Protein AF-A0A7H8JRA4-F1 (afdb_monomer)

Sequence (312 aa):
MRLVQREAWGAPAGSPAAHQSSTRGVKIHYLGMAYESRVHSLCDDQVRRIRAEHLANEAEGYVDIAYNALVCEHGYVYEGRGLHKRTGANGDQNLNRKDYAVCALLGSSGLTKPSDAMLHGLRDAIEWLRKYGDAGDWVGGHRDGHPTECPGARLYAWVQRGALRPGGGQDGGDGNYTVRPGDTLLAIARRLDVDWRELAKVNGLRPPYSVYVGQELHVPNKAVGQEVPPYPGREAFRLGKRHPAVTWLDKQLVRLGFDRHHDGDGYTPGSLFTEYTRRNVADLQRSRPELSGDPDGYPGPVTWELAHTLPG

Nearest PDB structures (foldseek):
  7nsx-assembly1_AAA  TM=8.296E-01  e=3.811E-11  Drosophila melanogaster
  1yck-assembly1_A  TM=8.714E-01  e=4.301E-10  Homo sapiens
  5xz4-assembly2_B  TM=8.509E-01  e=3.152E-10  Bombus
  3cor-assembly1_C  TM=8.178E-01  e=9.067E-10  Camelus dromedarius
  1z6i-assembly1_A  TM=8.326E-01  e=1.486E-08  Drosophila melanogaster

Solvent-accessible surface area (backbone atoms only — not comparable to full-atom values): 16987 Å² total; per-residue (Å²): 123,53,72,40,50,29,56,79,52,70,44,66,86,67,53,82,49,54,79,29,78,52,26,56,11,39,26,36,35,37,65,73,38,79,30,76,82,74,63,72,90,58,45,42,60,50,54,45,48,53,28,50,55,32,54,67,32,72,90,77,59,37,81,43,40,40,29,21,26,35,18,38,62,79,17,39,26,35,42,44,36,32,67,39,30,42,26,69,66,46,81,44,76,68,45,15,56,40,27,41,29,37,29,37,67,32,17,69,36,77,38,56,71,85,39,60,43,19,44,40,14,47,36,39,49,52,52,47,36,32,76,72,19,49,25,40,88,48,65,42,31,39,36,70,91,31,101,52,73,44,31,38,72,68,56,37,55,42,35,75,66,68,49,59,42,66,75,47,88,72,81,96,60,78,46,72,43,68,38,48,90,90,57,42,49,61,59,48,18,62,59,57,76,45,61,43,64,57,38,28,56,72,55,70,49,55,91,91,45,81,68,52,69,70,40,75,37,55,44,68,66,81,68,71,73,72,72,74,72,75,68,83,53,63,77,44,58,34,81,78,28,70,27,73,67,32,32,54,48,37,48,37,30,50,59,61,69,34,42,84,46,51,92,79,87,60,60,74,69,39,40,56,26,38,76,37,54,26,50,20,42,17,51,54,20,63,74,31,87,94,35,55,91,65,53,78,22,62,66,48,62,66,54,51,50,46,61,73,69,60,82,103

pLDDT: mean 85.83, std 14.69, range [33.25, 98.94]

Mean predicted aligned error: 15.83 Å

Radius of gyration: 23.31 Å; Cα contacts (8 Å, |Δi|>4): 567; chains: 1; bounding box: 54×42×61 Å

Secondary structure (DSSP, 8-state):
-EEE-TGGGT--SS--SPB---EEEEEEEE--SEE----GGGHHHHHHHHHHHHHT-TTTT-SS-SSSEEE-TT-EEEESS-TTB--S-SSSHHHHHHEEEEEES--SEES-S--HHHHHHHHHHHHHHHHHH-EEEEEEETTSSS-S-TT-HHHHHHHHTTSPPTT-SSSSS--EEE--TT--HHHHHHHHTS-HHHHHHHTT--TT----TT-EEEPPP-------PPP--GGGGSTT-B-HHHHHHHHHHHHTT-----SSS-----SB--HHHHHHHHHHHHT-GGGTT--SS---HHHHHHHHH---

Structure (mmCIF, N/CA/C/O backbone):
data_AF-A0A7H8JRA4-F1
#
_entry.id   AF-A0A7H8JRA4-F1
#
loop_
_atom_site.group_PDB
_atom_site.id
_atom_site.type_symbol
_atom_site.label_atom_id
_atom_site.label_alt_id
_atom_site.label_comp_id
_atom_site.label_asym_id
_atom_site.label_entity_id
_atom_site.label_seq_id
_atom_site.pdbx_PDB_ins_code
_atom_site.Cartn_x
_atom_site.Cartn_y
_atom_site.Cartn_z
_atom_site.occupancy
_atom_site.B_iso_or_equiv
_atom_site.auth_seq_id
_atom_site.auth_comp_id
_atom_site.auth_asym_id
_atom_site.auth_atom_id
_atom_site.pdbx_PDB_model_num
ATOM 1 N N . MET A 1 1 ? -1.966 -10.485 -1.560 1.00 82.94 1 MET A N 1
ATOM 2 C CA . MET A 1 1 ? -1.305 -9.505 -0.676 1.00 82.94 1 MET A CA 1
ATOM 3 C C . MET A 1 1 ? 0.203 -9.639 -0.732 1.00 82.94 1 MET A C 1
ATOM 5 O O . MET A 1 1 ? 0.719 -10.712 -0.455 1.00 82.94 1 MET A O 1
ATOM 9 N N . ARG A 1 2 ? 0.891 -8.538 -1.056 1.00 86.62 2 ARG A N 1
ATOM 10 C CA . ARG A 1 2 ? 2.353 -8.395 -0.963 1.00 86.62 2 ARG A CA 1
ATOM 11 C C . ARG A 1 2 ? 2.716 -7.790 0.398 1.00 86.62 2 ARG A C 1
ATOM 13 O O . ARG A 1 2 ? 2.891 -6.579 0.505 1.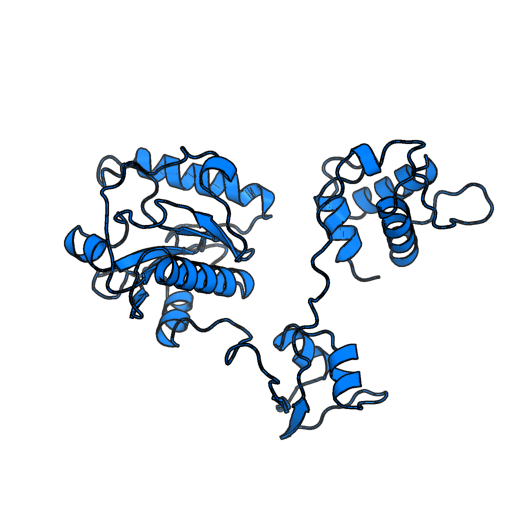00 86.62 2 ARG A O 1
ATOM 20 N N . LEU A 1 3 ? 2.691 -8.614 1.445 1.00 89.94 3 LEU A N 1
ATOM 21 C CA . LEU A 1 3 ? 2.918 -8.176 2.827 1.00 89.94 3 LEU A CA 1
ATOM 22 C C . LEU A 1 3 ? 4.417 -8.054 3.127 1.00 89.94 3 LEU A C 1
ATOM 24 O O . LEU A 1 3 ? 5.175 -8.983 2.867 1.00 89.94 3 LEU A O 1
ATOM 28 N N . VAL A 1 4 ? 4.812 -6.939 3.735 1.00 90.75 4 VAL A N 1
ATOM 29 C CA . VAL A 1 4 ? 6.140 -6.692 4.299 1.00 90.75 4 VAL A CA 1
ATOM 30 C C . VAL A 1 4 ? 5.993 -6.660 5.818 1.00 90.75 4 VAL A C 1
ATOM 32 O O . VAL A 1 4 ? 5.446 -5.708 6.379 1.00 90.75 4 VAL A O 1
ATOM 35 N N . GLN A 1 5 ? 6.439 -7.729 6.475 1.00 91.88 5 GLN A N 1
ATOM 36 C CA . GLN A 1 5 ? 6.397 -7.860 7.935 1.00 91.88 5 GLN A CA 1
ATOM 37 C C . GLN A 1 5 ? 7.350 -6.876 8.619 1.00 91.88 5 GLN A C 1
ATOM 39 O O . GLN A 1 5 ? 8.281 -6.364 7.993 1.00 91.88 5 GLN A O 1
ATOM 44 N N . ARG A 1 6 ? 7.129 -6.625 9.912 1.00 96.12 6 ARG A N 1
ATOM 45 C CA . ARG A 1 6 ? 7.874 -5.626 10.697 1.00 96.12 6 ARG A CA 1
ATOM 46 C C . ARG A 1 6 ? 9.384 -5.786 10.612 1.00 96.12 6 ARG A C 1
ATOM 48 O O . ARG A 1 6 ? 10.083 -4.823 10.298 1.00 96.12 6 ARG A O 1
ATOM 55 N N . GLU A 1 7 ? 9.882 -6.996 10.821 1.00 93.81 7 GLU A N 1
ATOM 56 C CA . GLU A 1 7 ? 11.313 -7.280 10.766 1.00 93.81 7 GLU A CA 1
ATOM 57 C C . GLU A 1 7 ? 11.890 -7.071 9.362 1.00 93.81 7 GLU A C 1
ATOM 59 O O . GLU A 1 7 ? 13.024 -6.613 9.234 1.00 93.81 7 GLU A O 1
ATOM 64 N N . ALA A 1 8 ? 11.104 -7.331 8.310 1.00 87.12 8 ALA A N 1
ATOM 65 C CA . ALA A 1 8 ? 11.554 -7.192 6.927 1.00 87.12 8 ALA A CA 1
ATOM 66 C C . ALA A 1 8 ? 11.864 -5.732 6.555 1.00 87.12 8 ALA A C 1
ATOM 68 O O . ALA A 1 8 ? 12.802 -5.488 5.803 1.00 87.12 8 ALA A O 1
ATOM 69 N N . TRP A 1 9 ? 11.146 -4.759 7.128 1.00 94.62 9 TRP A N 1
ATOM 70 C CA . TRP A 1 9 ? 11.464 -3.335 6.971 1.00 94.62 9 TRP A CA 1
ATOM 71 C C . TRP A 1 9 ? 12.270 -2.754 8.148 1.00 94.62 9 TRP A C 1
ATOM 73 O O . TRP A 1 9 ? 12.535 -1.550 8.185 1.00 94.62 9 TRP A O 1
ATOM 83 N N . GLY A 1 10 ? 12.741 -3.588 9.081 1.00 91.38 10 GLY A N 1
ATOM 84 C CA . GLY A 1 10 ? 13.673 -3.198 10.145 1.00 91.38 10 GLY A CA 1
ATOM 85 C C . GLY A 1 10 ? 13.035 -2.665 11.433 1.00 91.38 10 GLY A C 1
ATOM 86 O O . GLY A 1 10 ? 13.719 -2.014 12.223 1.00 91.38 10 GLY A O 1
ATOM 87 N N . ALA A 1 11 ? 11.745 -2.916 11.672 1.00 94.50 11 ALA A N 1
ATOM 88 C CA . ALA A 1 11 ? 11.125 -2.685 12.977 1.00 94.50 11 ALA A CA 1
ATOM 89 C C . ALA A 1 11 ? 11.251 -3.895 13.915 1.00 94.50 11 ALA A C 1
ATOM 91 O O . ALA A 1 11 ? 11.418 -5.025 13.458 1.00 94.50 11 ALA A O 1
ATOM 92 N N . PRO A 1 12 ? 11.108 -3.689 15.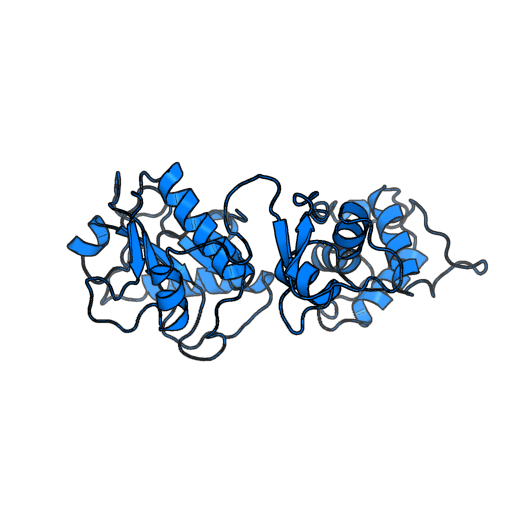241 1.00 96.00 12 PRO A N 1
ATOM 93 C CA . PRO A 1 12 ? 10.941 -4.796 16.178 1.00 96.00 12 PRO A CA 1
ATOM 94 C C . PRO A 1 12 ? 9.725 -5.653 15.811 1.00 96.00 12 PRO A C 1
ATOM 96 O O . PRO A 1 12 ? 8.691 -5.088 15.455 1.00 96.00 12 PRO A O 1
ATOM 99 N N . ALA A 1 13 ? 9.815 -6.972 15.995 1.00 89.25 13 ALA A N 1
ATOM 100 C CA . ALA A 1 13 ? 8.781 -7.954 15.635 1.00 89.25 13 ALA A CA 1
ATOM 101 C C . ALA A 1 13 ? 7.362 -7.610 16.121 1.00 89.25 13 ALA A 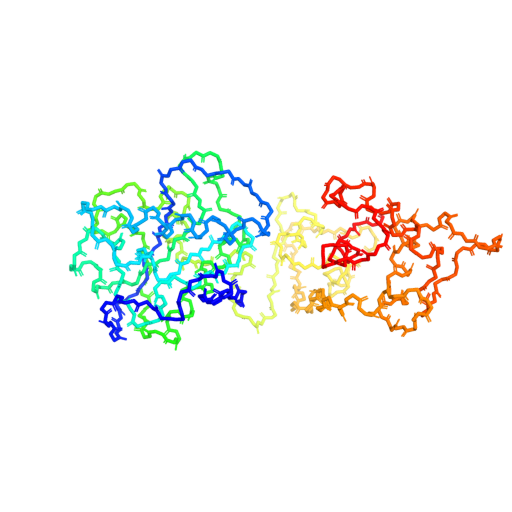C 1
ATOM 103 O O . ALA A 1 13 ? 6.373 -7.863 15.444 1.00 89.25 1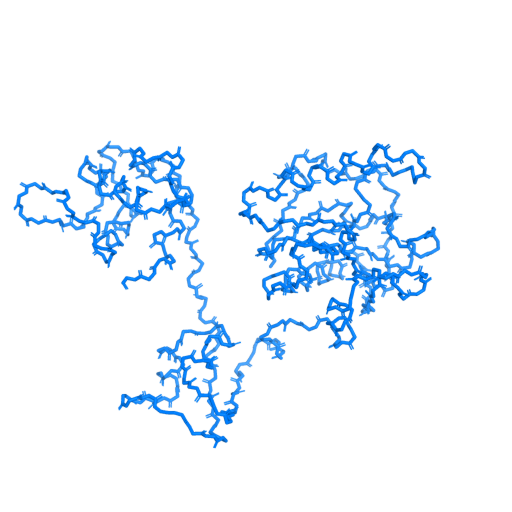3 ALA A O 1
ATOM 104 N N . GLY A 1 14 ? 7.248 -6.983 17.294 1.00 92.62 14 GLY A N 1
ATOM 105 C CA . GLY A 1 14 ? 5.978 -6.534 17.855 1.00 92.62 14 GLY A CA 1
ATOM 106 C C . GLY A 1 14 ? 5.910 -5.022 18.029 1.00 92.62 14 GLY A C 1
ATOM 107 O O . GLY A 1 14 ? 6.913 -4.356 18.295 1.00 92.62 14 GLY A O 1
ATOM 108 N N . SER A 1 15 ? 4.698 -4.475 17.937 1.00 97.75 15 SER A N 1
ATOM 109 C CA . SER A 1 15 ? 4.419 -3.106 18.373 1.00 97.75 15 SER A CA 1
ATOM 110 C C . SER A 1 15 ? 4.123 -3.052 19.880 1.00 97.75 15 SER A C 1
ATOM 112 O O . SER A 1 15 ? 3.332 -3.872 20.367 1.00 97.75 15 SER A O 1
ATOM 114 N N . PRO A 1 16 ? 4.665 -2.073 20.632 1.00 97.75 16 PRO A N 1
ATOM 115 C CA . PRO A 1 16 ? 4.335 -1.864 22.045 1.00 97.75 16 PRO A CA 1
ATOM 116 C C . PRO A 1 16 ? 2.936 -1.266 22.259 1.00 97.75 16 PRO A C 1
ATOM 118 O O . PRO A 1 16 ? 2.499 -1.116 23.397 1.00 97.75 16 PRO A O 1
ATOM 121 N N . ALA A 1 17 ? 2.216 -0.919 21.186 1.00 98.06 17 ALA A N 1
ATOM 122 C CA . ALA A 1 17 ? 0.869 -0.380 21.288 1.00 98.06 17 ALA A CA 1
ATOM 123 C C . ALA A 1 17 ? -0.077 -1.309 22.071 1.00 98.06 17 ALA A C 1
ATOM 125 O O . ALA A 1 17 ? 0.044 -2.542 22.052 1.00 98.06 17 ALA A O 1
ATOM 126 N N . ALA A 1 18 ? -1.047 -0.690 22.747 1.00 98.00 18 ALA A N 1
ATOM 127 C CA . ALA A 1 18 ? -2.054 -1.399 23.522 1.00 98.00 18 ALA A CA 1
ATOM 128 C C . ALA A 1 18 ? -2.805 -2.423 22.660 1.00 98.00 18 ALA A C 1
ATOM 130 O O . ALA A 1 18 ? -3.064 -2.185 21.479 1.00 98.00 18 ALA A O 1
ATOM 131 N N . HIS A 1 19 ? -3.185 -3.545 23.266 1.00 98.19 19 HIS A N 1
ATOM 132 C CA . HIS A 1 19 ? -3.986 -4.559 22.591 1.00 98.19 19 HIS A CA 1
ATOM 133 C C . HIS A 1 19 ? -5.387 -4.029 22.238 1.00 98.19 19 HIS A C 1
ATOM 135 O O . HIS A 1 19 ? -5.975 -3.208 22.956 1.00 98.19 19 HIS A O 1
ATOM 141 N N . GLN A 1 20 ? -5.907 -4.509 21.115 1.00 96.94 20 GLN A N 1
ATOM 142 C CA . GLN A 1 20 ? -7.245 -4.244 20.609 1.00 96.94 20 GLN A CA 1
ATOM 143 C C . GLN A 1 20 ? -7.789 -5.553 20.052 1.00 96.94 20 GLN A C 1
ATOM 145 O O . GLN A 1 20 ? -7.237 -6.062 19.090 1.00 96.94 20 GLN A O 1
ATOM 150 N N . SER A 1 21 ? -8.823 -6.117 20.668 1.00 95.38 21 SER A N 1
ATOM 151 C CA . SER A 1 21 ? -9.339 -7.423 20.252 1.00 95.38 21 SER A CA 1
ATOM 152 C C . SER A 1 21 ? -9.986 -7.353 18.871 1.00 95.38 21 SER A C 1
ATOM 154 O O . SER A 1 21 ? -9.590 -8.094 17.984 1.00 95.38 21 SER A O 1
ATOM 156 N N . SER A 1 22 ? -10.914 -6.416 18.679 1.00 96.75 22 SER A N 1
ATOM 157 C CA . SER A 1 22 ? -11.663 -6.213 17.437 1.00 96.75 22 SER A CA 1
ATOM 158 C C . SER A 1 22 ? -11.914 -4.731 17.172 1.00 96.75 22 SER A C 1
ATOM 160 O O . SER A 1 22 ? -11.632 -3.864 18.007 1.00 96.75 22 SER A O 1
ATOM 162 N N . THR A 1 23 ? -12.440 -4.434 15.985 1.00 98.56 23 THR A N 1
ATOM 163 C CA . THR A 1 23 ? -12.860 -3.086 15.586 1.00 98.56 23 THR A CA 1
ATOM 164 C C . THR A 1 23 ? -14.142 -3.145 14.767 1.00 98.56 23 THR A C 1
ATOM 166 O O . THR A 1 23 ? -14.459 -4.161 14.155 1.00 98.56 23 THR A O 1
ATOM 169 N N . ARG A 1 24 ? -14.873 -2.032 14.692 1.00 98.25 24 ARG A N 1
ATOM 170 C CA . ARG A 1 24 ? -15.994 -1.858 13.759 1.00 98.25 24 ARG A CA 1
ATOM 171 C C . ARG A 1 24 ? -15.543 -1.977 12.299 1.00 98.25 24 ARG A C 1
ATOM 173 O O . ARG A 1 24 ? -16.336 -2.389 11.455 1.00 98.25 24 ARG A O 1
ATOM 180 N N . GLY A 1 25 ? -14.301 -1.602 12.000 1.00 98.06 25 GLY A N 1
ATOM 181 C CA . GLY A 1 25 ? -13.754 -1.666 10.653 1.00 98.06 25 GLY A CA 1
ATOM 182 C C . GLY A 1 25 ? -12.430 -0.923 10.493 1.00 98.06 25 GLY A C 1
ATOM 183 O O . GLY A 1 25 ? -11.608 -0.888 11.409 1.00 98.06 25 GLY A O 1
ATOM 184 N N . VAL A 1 26 ? -12.212 -0.333 9.316 1.00 98.75 26 VAL A N 1
ATOM 185 C CA . VAL A 1 26 ? -10.920 0.252 8.920 1.00 98.75 26 VAL A CA 1
ATOM 186 C C . VAL A 1 26 ? -11.077 1.692 8.427 1.00 98.75 26 VAL A C 1
ATOM 188 O O . VAL A 1 26 ? -11.890 1.979 7.549 1.00 98.75 26 VAL A O 1
ATOM 191 N N . LYS A 1 27 ? -10.245 2.600 8.943 1.00 98.56 27 LYS A N 1
ATOM 192 C CA . LYS A 1 27 ? -10.063 3.959 8.429 1.00 98.56 27 LYS A CA 1
ATOM 193 C C . LYS A 1 27 ? -8.866 4.053 7.494 1.00 98.56 27 LYS A C 1
ATOM 195 O O . LYS A 1 27 ? -7.768 3.598 7.815 1.00 98.56 27 LYS A O 1
ATOM 200 N N . ILE A 1 28 ? -9.078 4.708 6.360 1.00 98.75 28 ILE A N 1
ATOM 201 C CA . ILE A 1 28 ? -8.055 5.023 5.370 1.00 98.75 28 ILE A CA 1
ATOM 202 C C . ILE A 1 28 ? -7.487 6.411 5.636 1.00 98.75 28 ILE A C 1
ATOM 204 O O . ILE A 1 28 ? -8.224 7.381 5.848 1.00 98.75 28 ILE A O 1
ATOM 208 N N . HIS A 1 29 ? -6.162 6.471 5.585 1.00 98.81 29 HIS A N 1
ATOM 209 C CA . HIS A 1 29 ? -5.337 7.651 5.788 1.00 98.81 29 HIS A CA 1
ATOM 210 C C . HIS A 1 29 ? -4.433 7.903 4.580 1.00 98.81 29 HIS A C 1
ATOM 212 O O . HIS A 1 29 ? -4.234 7.025 3.740 1.00 98.81 29 HIS A O 1
ATOM 218 N N . TYR A 1 30 ? -3.868 9.102 4.523 1.00 97.88 30 TYR A N 1
ATOM 219 C CA . TYR A 1 30 ? -2.746 9.467 3.654 1.00 97.88 30 TYR A CA 1
ATOM 220 C C . TYR A 1 30 ? -1.681 10.193 4.487 1.00 97.88 30 TYR A C 1
ATOM 222 O O . TYR A 1 30 ? -1.940 10.508 5.650 1.00 97.88 30 TYR A O 1
ATOM 230 N N . LEU A 1 31 ? -0.513 10.495 3.918 1.00 94.44 31 LEU A N 1
ATOM 231 C CA . LEU A 1 31 ? 0.557 11.165 4.666 1.00 94.44 31 LEU A CA 1
ATOM 232 C C . LEU A 1 31 ? 0.224 12.624 5.004 1.00 94.44 31 LEU A C 1
ATOM 234 O O . LEU A 1 31 ? 0.700 13.137 6.007 1.00 94.44 31 LEU A O 1
ATOM 238 N N . GLY A 1 32 ? -0.568 13.313 4.176 1.00 78.88 32 GLY A N 1
ATOM 239 C CA . GLY A 1 32 ? -0.937 14.718 4.415 1.00 78.88 32 GLY A CA 1
ATOM 240 C C . GLY A 1 32 ? 0.186 15.740 4.239 1.00 78.88 32 GLY A C 1
ATOM 241 O O . GLY A 1 32 ? -0.036 16.935 4.404 1.00 78.88 32 GLY A O 1
ATOM 242 N N . MET A 1 33 ? 1.360 15.285 3.821 1.00 88.50 33 MET A N 1
ATOM 243 C CA . MET A 1 33 ? 2.560 16.077 3.557 1.00 88.50 33 MET A CA 1
ATOM 244 C C . MET A 1 33 ? 3.104 15.762 2.159 1.00 88.50 33 MET A C 1
ATOM 246 O O . MET A 1 33 ? 2.574 14.888 1.471 1.00 88.50 33 MET A O 1
ATOM 250 N N . ALA A 1 34 ? 4.126 16.491 1.710 1.00 89.31 34 ALA A N 1
ATOM 251 C CA . ALA A 1 34 ? 4.750 16.233 0.416 1.00 89.31 34 ALA A CA 1
ATOM 252 C C . ALA A 1 34 ? 5.281 14.792 0.349 1.00 89.31 34 ALA A C 1
ATOM 254 O O . ALA A 1 34 ? 5.959 14.329 1.269 1.00 89.31 34 ALA A O 1
ATOM 255 N N . TYR A 1 35 ? 4.975 14.086 -0.738 1.00 90.94 35 TYR A N 1
ATOM 256 C CA . TYR A 1 35 ? 5.461 12.731 -0.971 1.00 90.94 35 TYR A CA 1
ATOM 257 C C . TYR A 1 35 ? 5.876 12.559 -2.425 1.00 90.94 35 TYR A C 1
ATOM 259 O O . TYR A 1 35 ? 5.056 12.675 -3.332 1.00 90.94 35 TYR A O 1
ATOM 267 N N . GLU A 1 36 ? 7.150 12.264 -2.650 1.00 85.94 36 GLU A N 1
ATOM 268 C CA . GLU A 1 36 ? 7.677 11.985 -3.982 1.00 85.94 36 GLU A CA 1
ATOM 269 C C . GLU A 1 36 ? 7.652 10.486 -4.279 1.00 85.94 36 GLU A C 1
ATOM 271 O O . GLU A 1 36 ? 7.996 9.661 -3.415 1.00 85.94 36 GLU A O 1
ATOM 276 N N . SER A 1 37 ? 7.244 10.181 -5.515 1.00 83.50 37 SER A N 1
ATOM 277 C CA . SER A 1 37 ? 7.295 8.840 -6.095 1.00 83.50 37 SER A CA 1
ATOM 278 C C . SER A 1 37 ? 8.735 8.334 -6.108 1.00 83.50 37 SER A C 1
ATOM 280 O O . SER A 1 37 ? 9.678 9.105 -6.292 1.00 83.50 37 SER A O 1
ATOM 282 N N . ARG A 1 38 ? 8.910 7.040 -5.870 1.00 85.12 38 ARG A N 1
ATOM 283 C CA . ARG A 1 38 ? 10.208 6.374 -5.752 1.00 85.12 38 ARG A CA 1
ATOM 284 C C . ARG A 1 38 ? 10.099 4.939 -6.232 1.00 85.12 38 ARG A C 1
ATOM 286 O O . ARG A 1 38 ? 9.009 4.403 -6.327 1.00 85.12 38 ARG A O 1
ATOM 293 N N . VAL A 1 39 ? 11.229 4.285 -6.468 1.00 72.81 39 VAL A N 1
ATOM 294 C CA . VAL A 1 39 ? 11.251 2.834 -6.701 1.00 72.81 39 VAL A CA 1
ATOM 295 C C . VAL A 1 39 ? 10.979 2.069 -5.403 1.00 72.81 39 VAL A C 1
ATOM 297 O O . VAL A 1 39 ? 11.280 2.553 -4.309 1.00 72.81 39 VAL A O 1
ATOM 300 N N . HIS A 1 40 ? 10.426 0.858 -5.506 1.00 83.25 40 HIS A N 1
ATOM 301 C CA . HIS A 1 40 ? 9.991 0.094 -4.333 1.00 83.25 40 HIS A CA 1
ATOM 302 C C . HIS A 1 40 ? 11.107 -0.180 -3.317 1.00 83.25 40 HIS A C 1
ATOM 304 O O . HIS A 1 40 ? 10.849 -0.136 -2.116 1.00 83.25 40 HIS A O 1
ATOM 310 N N . SER A 1 41 ? 12.347 -0.378 -3.770 1.00 77.06 41 SER A N 1
ATOM 311 C CA . SER A 1 41 ? 13.503 -0.599 -2.891 1.00 77.06 41 SER A CA 1
ATOM 312 C C . SER A 1 41 ? 13.762 0.547 -1.903 1.00 77.06 41 SER A C 1
ATOM 314 O O . SER A 1 41 ? 14.403 0.332 -0.881 1.00 77.06 41 SER A O 1
ATOM 316 N N . LEU A 1 42 ? 13.227 1.747 -2.161 1.00 83.12 42 LEU A N 1
ATOM 317 C CA . LEU A 1 42 ? 13.322 2.915 -1.278 1.00 83.12 42 LEU A CA 1
ATOM 318 C C . LEU A 1 42 ? 12.095 3.088 -0.362 1.00 83.12 42 LEU A C 1
ATOM 320 O O . LEU A 1 42 ? 12.009 4.056 0.400 1.00 83.12 42 LEU A O 1
ATOM 324 N N . CYS A 1 43 ? 11.101 2.199 -0.443 1.00 89.19 43 CYS A N 1
ATOM 325 C CA . CYS A 1 43 ? 9.904 2.277 0.393 1.00 89.19 43 CYS A CA 1
ATOM 326 C C . CYS A 1 43 ? 10.184 1.869 1.846 1.00 89.19 43 CYS A C 1
ATOM 328 O O . CYS A 1 43 ? 9.603 2.469 2.749 1.00 89.19 43 CYS A O 1
ATOM 330 N N . ASP A 1 44 ? 11.096 0.928 2.091 1.00 91.12 44 ASP A N 1
ATOM 331 C CA . ASP A 1 44 ? 11.437 0.490 3.451 1.00 91.12 44 ASP A CA 1
ATOM 332 C C . ASP A 1 44 ? 12.034 1.642 4.269 1.00 91.12 44 ASP A C 1
ATOM 334 O O . ASP A 1 44 ? 11.607 1.898 5.396 1.00 91.12 44 ASP A O 1
ATOM 338 N N . ASP A 1 45 ? 12.960 2.401 3.670 1.00 93.12 45 ASP A N 1
ATOM 339 C CA . ASP A 1 45 ? 13.543 3.601 4.281 1.00 93.12 45 ASP A CA 1
ATOM 340 C C . ASP A 1 45 ? 12.490 4.662 4.583 1.00 93.12 45 ASP A C 1
ATOM 342 O O . ASP A 1 45 ? 12.526 5.297 5.639 1.00 93.12 45 ASP A O 1
ATOM 346 N N . GLN A 1 46 ? 11.501 4.823 3.702 1.00 96.50 46 GLN A N 1
ATOM 347 C CA . GLN A 1 46 ? 10.399 5.740 3.957 1.00 96.50 46 GLN A CA 1
ATOM 348 C C . GLN A 1 46 ? 9.555 5.308 5.158 1.00 96.50 46 GLN A C 1
ATOM 350 O O . GLN A 1 46 ? 9.184 6.149 5.976 1.00 96.50 46 GLN A O 1
ATOM 355 N N . VAL A 1 47 ? 9.233 4.019 5.277 1.00 98.19 47 VAL A N 1
ATOM 356 C CA . VAL A 1 47 ? 8.439 3.509 6.405 1.00 98.19 47 VAL A CA 1
ATOM 357 C C . VAL A 1 47 ? 9.229 3.622 7.712 1.00 98.19 47 VAL A C 1
ATOM 359 O O . VAL A 1 47 ? 8.673 4.064 8.723 1.00 98.19 47 VAL A O 1
ATOM 362 N N . ARG A 1 48 ? 10.541 3.344 7.687 1.00 98.44 48 ARG A N 1
ATOM 363 C CA . ARG A 1 48 ? 11.450 3.594 8.820 1.00 98.44 48 ARG A CA 1
ATOM 364 C C . ARG A 1 48 ? 11.463 5.066 9.227 1.00 98.44 48 ARG A C 1
ATOM 366 O O . ARG A 1 48 ? 11.341 5.363 10.415 1.00 98.44 48 ARG A O 1
ATOM 373 N N . ARG A 1 49 ? 11.544 5.982 8.258 1.00 97.56 49 ARG A N 1
ATOM 374 C CA . ARG A 1 49 ? 11.492 7.429 8.500 1.00 97.56 49 ARG A CA 1
ATOM 375 C C . ARG A 1 49 ? 10.174 7.852 9.150 1.00 97.56 49 ARG A C 1
ATOM 377 O O . ARG A 1 49 ? 10.208 8.530 10.169 1.00 97.56 49 ARG A O 1
ATOM 384 N N . ILE A 1 50 ? 9.033 7.394 8.633 1.00 98.12 50 ILE A N 1
ATOM 385 C CA . ILE A 1 50 ? 7.711 7.689 9.214 1.00 98.12 50 ILE A CA 1
ATOM 386 C C . ILE A 1 50 ? 7.622 7.181 10.659 1.00 98.12 50 ILE A C 1
ATOM 388 O O . ILE A 1 50 ? 7.064 7.848 11.529 1.00 98.12 50 ILE A O 1
ATOM 392 N N . ARG A 1 51 ? 8.162 5.991 10.951 1.00 98.25 51 ARG A N 1
ATOM 393 C CA . ARG A 1 51 ? 8.225 5.490 12.330 1.00 98.25 51 ARG A CA 1
ATOM 394 C C . ARG A 1 51 ? 9.088 6.390 13.217 1.00 98.25 51 ARG A C 1
ATOM 396 O O . ARG A 1 51 ? 8.669 6.690 14.330 1.00 98.25 51 ARG A O 1
ATOM 403 N N . ALA A 1 52 ? 10.265 6.800 12.744 1.00 98.25 52 ALA A N 1
ATOM 404 C CA . ALA A 1 52 ? 11.161 7.680 13.492 1.00 98.25 52 ALA A CA 1
ATOM 405 C C . ALA A 1 52 ? 10.509 9.042 13.789 1.00 98.25 52 ALA A C 1
ATOM 407 O O . ALA A 1 52 ? 10.559 9.501 14.925 1.00 98.25 52 ALA A O 1
ATOM 408 N N . GLU A 1 53 ? 9.830 9.636 12.805 1.00 97.06 53 GLU A N 1
ATOM 409 C CA . GLU A 1 53 ? 9.088 10.894 12.961 1.00 97.06 53 GLU A CA 1
ATOM 410 C C . GLU A 1 53 ? 7.947 10.763 13.983 1.00 97.06 53 GLU A C 1
ATOM 412 O O . GLU A 1 53 ? 7.783 11.637 14.831 1.00 97.06 53 GLU A O 1
ATOM 417 N N . HIS A 1 54 ? 7.199 9.654 13.977 1.00 97.81 54 HIS A N 1
ATOM 418 C CA . HIS A 1 54 ? 6.173 9.420 14.997 1.00 97.81 54 HIS A CA 1
ATOM 419 C C . HIS A 1 54 ? 6.762 9.272 16.404 1.00 97.81 54 HIS A C 1
ATOM 421 O O . HIS A 1 54 ? 6.226 9.854 17.339 1.00 97.81 54 HIS A O 1
ATOM 427 N N . LEU A 1 55 ? 7.856 8.521 16.562 1.00 97.81 55 LEU A N 1
ATOM 428 C CA . LEU A 1 55 ? 8.512 8.344 17.863 1.00 97.81 55 LEU A CA 1
ATOM 429 C C . LEU A 1 55 ? 9.098 9.652 18.411 1.00 97.81 55 LEU A C 1
ATOM 431 O O . LEU A 1 55 ? 9.169 9.821 19.623 1.00 97.81 55 LEU A O 1
ATOM 435 N N . ALA A 1 56 ? 9.512 10.563 17.529 1.00 97.44 56 ALA A N 1
ATOM 436 C CA . ALA A 1 56 ? 10.014 11.882 17.902 1.00 97.44 56 ALA A CA 1
ATOM 437 C C . ALA A 1 56 ? 8.897 12.892 18.232 1.00 97.44 56 ALA A C 1
ATOM 439 O O . ALA A 1 56 ? 9.183 13.982 18.723 1.00 97.44 56 ALA A O 1
ATOM 440 N N . ASN A 1 57 ? 7.629 12.569 17.956 1.00 94.81 57 ASN A N 1
ATOM 441 C CA . ASN A 1 57 ? 6.512 13.468 18.218 1.00 94.81 57 ASN A CA 1
ATOM 442 C C . ASN A 1 57 ? 6.055 13.363 19.683 1.00 94.81 57 ASN A C 1
ATOM 444 O O . ASN A 1 57 ? 5.192 12.553 20.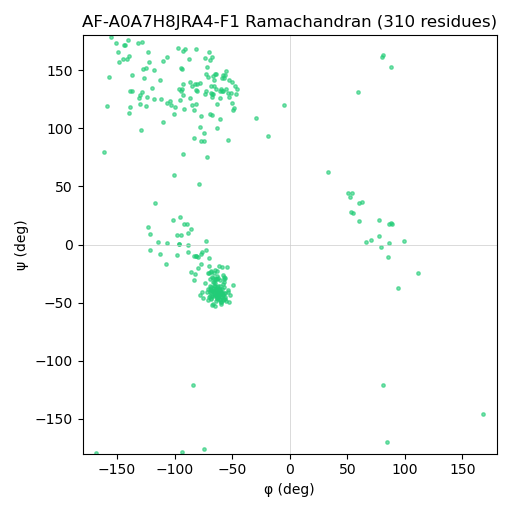029 1.00 94.81 57 ASN A O 1
ATOM 448 N N . GLU A 1 58 ? 6.622 14.217 20.536 1.00 93.06 58 GLU A N 1
ATOM 449 C CA . GLU A 1 58 ? 6.297 14.280 21.967 1.00 93.06 58 GLU A CA 1
ATOM 450 C C . GLU A 1 58 ? 4.864 14.754 22.248 1.00 93.06 58 GLU A C 1
ATOM 452 O O . GLU A 1 58 ? 4.272 14.342 23.243 1.00 93.06 58 GLU A O 1
ATOM 457 N N . ALA A 1 59 ? 4.285 15.582 21.369 1.00 91.50 59 ALA A N 1
ATOM 458 C CA . ALA A 1 59 ? 2.929 16.105 21.544 1.00 91.50 59 ALA A CA 1
ATOM 459 C C . ALA A 1 59 ? 1.868 15.005 21.392 1.00 91.50 59 ALA A C 1
ATOM 461 O O . ALA A 1 59 ? 0.912 14.943 22.162 1.00 91.50 59 ALA A O 1
ATOM 462 N N . GLU A 1 60 ? 2.058 14.120 20.415 1.00 90.00 60 GLU A N 1
ATOM 463 C CA . GLU A 1 60 ? 1.171 12.980 20.168 1.00 90.00 60 GLU A CA 1
ATOM 464 C C . GLU A 1 60 ? 1.534 11.750 21.018 1.00 90.00 60 GLU A C 1
ATOM 466 O O . GLU A 1 60 ? 0.694 10.877 21.255 1.00 90.00 60 GLU A O 1
ATOM 471 N N . GLY A 1 61 ? 2.787 11.656 21.475 1.00 91.81 61 GLY A N 1
ATOM 472 C CA . GLY A 1 61 ? 3.256 10.592 22.363 1.00 91.81 61 GLY A CA 1
ATOM 473 C C . GLY A 1 61 ? 3.176 9.199 21.736 1.00 91.81 61 GLY A C 1
ATOM 474 O O . GLY A 1 61 ? 2.825 8.220 22.405 1.00 91.81 61 GLY A O 1
ATOM 475 N N . TYR A 1 62 ? 3.444 9.080 20.433 1.00 96.50 62 TYR A N 1
ATOM 476 C CA . TYR A 1 62 ? 3.350 7.792 19.757 1.00 96.50 62 TYR A CA 1
ATOM 477 C C . TYR A 1 62 ? 4.429 6.818 20.247 1.00 96.50 62 TYR A C 1
ATOM 479 O O . TYR A 1 62 ? 5.622 7.079 20.181 1.00 96.50 62 TYR A O 1
ATOM 487 N N . VAL A 1 63 ? 3.998 5.625 20.660 1.00 96.81 63 VAL A N 1
ATOM 488 C CA . VAL A 1 63 ? 4.896 4.537 21.100 1.00 96.81 63 VAL A CA 1
ATOM 489 C C . VAL A 1 63 ? 5.499 3.728 19.944 1.00 96.81 63 VAL A C 1
ATOM 491 O O . VAL A 1 63 ? 6.338 2.854 20.147 1.00 96.81 63 VAL A O 1
ATOM 494 N N . ASP A 1 64 ? 5.007 3.961 18.730 1.00 98.31 64 ASP A N 1
ATOM 495 C CA . ASP A 1 64 ? 5.406 3.315 17.481 1.00 98.31 64 ASP A CA 1
ATOM 496 C C . ASP A 1 64 ? 4.792 4.097 16.310 1.00 98.31 64 ASP A C 1
ATOM 498 O O . ASP A 1 64 ? 4.007 5.022 16.529 1.00 98.31 64 ASP A O 1
ATOM 502 N N . ILE A 1 65 ? 5.034 3.665 15.071 1.00 98.38 65 ILE A N 1
ATOM 503 C CA . ILE A 1 65 ? 4.268 4.131 13.906 1.00 98.38 65 ILE A CA 1
ATOM 504 C C . ILE A 1 65 ? 2.756 4.129 14.202 1.00 98.38 65 ILE A C 1
ATOM 506 O O . ILE A 1 65 ? 2.246 3.187 14.804 1.00 98.38 65 ILE A O 1
ATOM 510 N N . ALA A 1 66 ? 2.023 5.193 13.857 1.00 98.31 66 ALA A N 1
ATOM 511 C CA . ALA A 1 66 ? 0.642 5.376 14.330 1.00 98.31 66 ALA A CA 1
ATOM 512 C C . ALA A 1 66 ? -0.387 4.412 13.695 1.00 98.31 66 ALA A C 1
ATOM 514 O O . ALA A 1 66 ? -1.427 4.114 14.294 1.00 98.31 66 ALA A O 1
ATOM 515 N N . TYR A 1 67 ? -0.093 3.903 12.500 1.00 98.81 67 TYR A N 1
ATOM 516 C CA . TYR A 1 67 ? -1.003 3.110 11.668 1.00 98.81 67 TYR A CA 1
ATOM 517 C C . TYR A 1 67 ? -0.841 1.603 11.895 1.00 98.81 67 TYR A C 1
ATOM 519 O O . TYR A 1 67 ? 0.254 1.137 12.201 1.00 98.81 67 TYR A O 1
ATOM 527 N N . ASN A 1 68 ? -1.906 0.823 11.701 1.00 98.81 68 ASN A N 1
ATOM 528 C CA . ASN A 1 68 ? -1.838 -0.642 11.716 1.00 98.81 68 ASN A CA 1
ATOM 529 C C . ASN A 1 68 ? -1.113 -1.192 10.491 1.00 98.81 68 ASN A C 1
ATOM 531 O O . ASN A 1 68 ? -0.347 -2.141 10.627 1.00 98.81 68 ASN A O 1
ATOM 535 N N . ALA A 1 69 ? -1.322 -0.577 9.327 1.00 98.88 69 ALA A N 1
ATOM 536 C CA . ALA A 1 69 ? -0.607 -0.894 8.098 1.00 98.88 69 ALA A CA 1
ATOM 537 C C . ALA A 1 69 ? -0.364 0.360 7.251 1.00 98.88 69 ALA A C 1
ATOM 539 O O . ALA A 1 69 ? -1.058 1.370 7.396 1.00 98.88 69 ALA A O 1
ATOM 540 N N . LEU A 1 70 ? 0.615 0.281 6.353 1.00 98.88 70 LEU A N 1
ATOM 541 C CA . LEU A 1 70 ? 0.894 1.300 5.346 1.00 98.88 70 LEU A CA 1
ATOM 542 C C . LEU A 1 70 ? 0.948 0.656 3.964 1.00 98.88 70 LEU A C 1
ATOM 544 O O . LEU A 1 70 ? 1.301 -0.511 3.847 1.00 98.88 70 LEU A O 1
ATOM 548 N N . VAL A 1 71 ? 0.615 1.398 2.913 1.00 98.81 71 VAL A N 1
ATOM 549 C CA . VAL A 1 71 ? 0.616 0.875 1.542 1.00 98.81 71 VAL A CA 1
ATOM 550 C C . VAL A 1 71 ? 1.381 1.806 0.623 1.00 98.81 71 VAL A C 1
ATOM 552 O O . VAL A 1 71 ? 1.030 2.979 0.494 1.00 98.81 71 VAL A O 1
ATOM 555 N N . CYS A 1 72 ? 2.424 1.287 -0.022 1.00 96.75 72 CYS A N 1
ATOM 556 C CA . CYS A 1 72 ? 3.224 2.067 -0.961 1.00 96.75 72 CYS A CA 1
ATOM 557 C C . CYS A 1 72 ? 2.569 2.160 -2.348 1.00 96.75 72 CYS A C 1
ATOM 559 O O . CYS A 1 72 ? 1.637 1.421 -2.674 1.00 96.75 72 CYS A O 1
ATOM 561 N N . GLU A 1 73 ? 3.095 3.039 -3.203 1.00 91.62 73 GLU A N 1
ATOM 562 C CA . GLU A 1 73 ? 2.599 3.239 -4.573 1.00 91.62 73 GLU A CA 1
ATOM 563 C C . GLU A 1 73 ? 2.690 2.000 -5.474 1.00 91.62 73 GLU A C 1
ATOM 565 O O . GLU A 1 73 ? 1.967 1.897 -6.464 1.00 91.62 73 GLU A O 1
ATOM 570 N N . HIS A 1 74 ? 3.513 1.026 -5.095 1.00 91.25 74 HIS A N 1
ATOM 571 C CA . HIS A 1 74 ? 3.673 -0.243 -5.800 1.00 91.25 74 HIS A CA 1
ATOM 572 C C . HIS A 1 74 ? 2.688 -1.315 -5.328 1.00 91.25 74 HIS A C 1
ATOM 574 O O . HIS A 1 74 ? 2.648 -2.391 -5.919 1.00 91.25 74 HIS A O 1
ATOM 580 N N . GLY A 1 75 ? 1.897 -1.053 -4.280 1.00 91.38 75 GLY A N 1
ATOM 581 C CA . GLY A 1 75 ? 0.894 -1.978 -3.743 1.00 91.38 75 GLY A CA 1
ATOM 582 C C . GLY A 1 75 ? 1.402 -2.996 -2.722 1.00 91.38 75 GLY A C 1
ATOM 583 O O . GLY A 1 75 ? 0.720 -3.993 -2.483 1.00 91.38 75 GLY A O 1
ATOM 584 N N . TYR A 1 76 ? 2.578 -2.770 -2.133 1.00 96.50 76 TYR A N 1
ATOM 585 C CA . TYR A 1 76 ? 3.045 -3.544 -0.982 1.00 96.50 76 TYR A CA 1
ATOM 586 C C . TYR A 1 76 ? 2.406 -3.018 0.297 1.00 96.50 76 TYR A C 1
ATOM 588 O O . TYR A 1 76 ? 2.299 -1.804 0.489 1.00 96.50 76 TYR A O 1
ATOM 596 N N . VAL A 1 77 ? 1.997 -3.943 1.161 1.00 98.50 77 VAL A N 1
ATOM 597 C CA . VAL A 1 77 ? 1.386 -3.669 2.461 1.00 98.50 77 VAL A CA 1
ATOM 598 C C . VAL A 1 77 ? 2.457 -3.837 3.525 1.00 98.50 77 VAL A C 1
ATOM 600 O O . VAL A 1 77 ? 2.912 -4.944 3.770 1.00 98.50 77 VAL A O 1
ATOM 603 N N . TYR A 1 78 ? 2.857 -2.751 4.163 1.00 98.69 78 TYR A N 1
ATOM 604 C CA . TYR A 1 78 ? 3.769 -2.760 5.294 1.00 98.69 78 TYR A CA 1
ATOM 605 C C . TYR A 1 78 ? 2.985 -2.956 6.578 1.00 98.69 78 TYR A C 1
ATOM 607 O O . TYR A 1 78 ? 2.070 -2.185 6.882 1.00 98.69 78 TYR A O 1
ATOM 615 N N . GLU A 1 79 ? 3.367 -3.961 7.355 1.00 98.38 79 GLU A N 1
ATOM 616 C CA . GLU A 1 79 ? 2.856 -4.128 8.704 1.00 98.38 79 GLU A CA 1
ATOM 617 C C . GLU A 1 79 ? 3.366 -2.982 9.585 1.00 98.38 79 GLU A C 1
ATOM 619 O O . GLU A 1 79 ? 4.558 -2.880 9.863 1.00 98.38 79 GLU A O 1
ATOM 624 N N . GLY A 1 80 ? 2.454 -2.101 10.002 1.00 98.69 80 GLY A N 1
ATOM 625 C CA . GLY A 1 80 ? 2.706 -1.037 10.970 1.00 98.69 80 GLY A CA 1
ATOM 626 C C . GLY A 1 80 ? 2.578 -1.598 12.380 1.00 98.69 80 GLY A C 1
ATOM 627 O O . GLY A 1 80 ? 3.256 -2.559 12.725 1.00 98.69 80 GLY A O 1
ATOM 628 N N . ARG A 1 81 ? 1.676 -1.056 13.208 1.00 98.69 81 ARG A N 1
ATOM 629 C CA . ARG A 1 81 ? 1.365 -1.649 14.523 1.00 98.69 81 ARG A CA 1
ATOM 630 C C . ARG A 1 81 ? 0.886 -3.097 14.421 1.00 98.69 81 ARG A C 1
ATOM 632 O O . ARG A 1 81 ? 1.083 -3.842 15.371 1.00 98.69 81 ARG A O 1
ATOM 639 N N . GLY A 1 82 ? 0.299 -3.472 13.287 1.00 97.44 82 GLY A N 1
ATOM 640 C CA . GLY A 1 82 ? -0.131 -4.832 12.998 1.00 97.44 82 GLY A CA 1
ATOM 641 C C . GLY A 1 82 ? -1.514 -5.176 13.542 1.00 97.44 82 GLY A C 1
ATOM 642 O O . GLY A 1 82 ? -2.284 -4.303 13.968 1.00 97.44 82 GLY A O 1
ATOM 643 N N . LEU A 1 83 ? -1.830 -6.467 13.474 1.00 97.62 83 LEU A N 1
ATOM 644 C CA . LEU A 1 83 ? -3.092 -7.045 13.934 1.00 97.62 83 LEU A CA 1
ATOM 645 C C . LEU A 1 83 ? -3.240 -6.886 15.450 1.00 97.62 83 LEU A C 1
ATOM 647 O O . LEU A 1 83 ? -2.265 -6.929 16.198 1.00 97.62 83 LEU A O 1
ATOM 651 N N . HIS A 1 84 ? -4.474 -6.709 15.911 1.00 97.94 84 HIS A N 1
ATOM 652 C CA . HIS A 1 84 ? -4.832 -6.633 17.327 1.00 97.94 84 HIS A CA 1
ATOM 653 C C . HIS A 1 84 ? -4.090 -5.577 18.161 1.00 97.94 84 HIS A C 1
ATOM 655 O O . HIS A 1 84 ? -3.909 -5.712 19.381 1.00 97.94 84 HIS A O 1
ATOM 661 N N . LYS A 1 85 ? -3.647 -4.501 17.508 1.00 98.56 85 LYS A N 1
ATOM 662 C CA . LYS A 1 85 ? -2.975 -3.364 18.138 1.00 98.56 85 LYS A CA 1
ATOM 663 C C . LYS A 1 85 ? -3.777 -2.095 17.909 1.00 98.56 85 LYS A C 1
ATOM 665 O O . LYS A 1 85 ? -4.233 -1.815 16.803 1.00 98.56 85 LYS A O 1
ATOM 670 N N . ARG A 1 86 ? -3.955 -1.302 18.962 1.00 98.50 86 ARG A N 1
ATOM 671 C CA . ARG A 1 86 ? -4.679 -0.032 18.889 1.00 98.50 86 ARG A CA 1
ATOM 672 C C . ARG A 1 86 ? -3.894 0.960 18.037 1.00 98.50 86 ARG A C 1
ATOM 674 O O . ARG A 1 86 ? -2.706 1.176 18.285 1.00 98.50 86 ARG A O 1
ATOM 681 N N . THR A 1 87 ? -4.550 1.584 17.064 1.00 98.56 87 THR A N 1
ATOM 682 C CA . THR A 1 87 ? -3.966 2.684 16.280 1.00 98.56 87 THR A CA 1
ATOM 683 C C . THR A 1 87 ? -3.794 3.954 17.121 1.00 98.56 87 THR A C 1
ATOM 685 O O . THR A 1 87 ? -4.398 4.097 18.181 1.00 98.56 87 THR A O 1
ATOM 688 N N . GLY A 1 88 ? -2.914 4.855 16.686 1.00 97.62 88 GLY A N 1
ATOM 689 C CA . GLY A 1 88 ? -2.807 6.221 17.199 1.00 97.62 88 GLY A CA 1
ATOM 690 C C . GLY A 1 88 ? -3.350 7.269 16.228 1.00 97.62 88 GLY A C 1
ATOM 691 O O . GLY A 1 88 ? -3.256 8.446 16.529 1.00 97.62 88 GLY A O 1
ATOM 692 N N . ALA A 1 89 ? -3.869 6.866 15.067 1.00 97.50 89 ALA A N 1
ATOM 693 C CA . ALA A 1 89 ? -4.003 7.754 13.917 1.00 97.50 89 ALA A CA 1
ATOM 694 C C . ALA A 1 89 ? -5.393 8.375 13.726 1.00 97.50 89 ALA A C 1
ATOM 696 O O . ALA A 1 89 ? -5.539 9.230 12.865 1.00 97.50 89 ALA A O 1
ATOM 697 N N . ASN A 1 90 ? -6.423 7.959 14.470 1.00 97.50 90 ASN A N 1
ATOM 698 C CA . ASN A 1 90 ? -7.815 8.341 14.191 1.00 97.50 90 ASN A CA 1
ATOM 699 C C . ASN A 1 90 ? -8.288 9.607 14.933 1.00 97.50 90 ASN A C 1
ATOM 701 O O . ASN A 1 90 ? -9.495 9.812 15.047 1.00 97.50 90 ASN A O 1
ATOM 705 N N . GLY A 1 91 ? -7.367 10.423 15.449 1.00 94.12 91 GLY A N 1
ATOM 706 C CA . GLY A 1 91 ? -7.641 11.724 16.071 1.00 94.12 91 GLY A CA 1
ATOM 707 C C . GLY A 1 91 ? -7.811 11.693 17.592 1.00 94.12 91 GLY A C 1
ATOM 708 O O . GLY A 1 91 ? -7.332 12.591 18.272 1.00 94.12 91 GLY A O 1
ATOM 709 N N . ASP A 1 92 ? -8.442 10.658 18.156 1.00 94.44 92 ASP A N 1
ATOM 710 C CA . ASP A 1 92 ? -8.563 10.501 19.612 1.00 94.44 92 ASP A CA 1
ATOM 711 C C . ASP A 1 92 ? -8.660 9.028 20.056 1.00 94.44 92 ASP A C 1
ATOM 713 O O . ASP A 1 92 ? -8.780 8.101 19.252 1.00 94.44 92 ASP A O 1
ATOM 717 N N . GLN A 1 93 ? -8.628 8.790 21.371 1.00 94.88 93 GLN A N 1
ATOM 718 C CA . GLN A 1 93 ? -8.663 7.441 21.950 1.00 94.88 93 GLN A CA 1
ATOM 719 C C . GLN A 1 93 ? -9.997 6.700 21.775 1.00 94.88 93 GLN A C 1
ATOM 721 O O . GLN A 1 93 ? -10.019 5.471 21.852 1.00 94.88 93 GLN A O 1
ATOM 726 N N . ASN A 1 94 ? -11.111 7.404 21.583 1.00 96.44 94 ASN A N 1
ATOM 727 C CA . ASN A 1 94 ? -12.408 6.793 21.298 1.00 96.44 94 ASN A CA 1
ATOM 728 C C . ASN A 1 94 ? -12.444 6.296 19.846 1.00 96.44 94 ASN A C 1
ATOM 730 O O . ASN A 1 94 ? -12.804 5.152 19.584 1.00 96.44 94 ASN A O 1
ATOM 734 N N . LEU A 1 95 ? -11.989 7.117 18.902 1.00 97.19 95 LEU A N 1
ATOM 735 C CA . LEU A 1 95 ? -11.897 6.777 17.484 1.00 97.19 95 LEU A CA 1
ATOM 736 C C . LEU A 1 95 ? -10.820 5.715 17.211 1.00 97.19 95 LEU A C 1
ATOM 738 O O . LEU A 1 95 ? -11.034 4.817 16.397 1.00 97.19 95 LEU A O 1
ATOM 742 N N . ASN A 1 96 ? -9.703 5.742 17.942 1.00 98.00 96 ASN A N 1
ATOM 743 C CA . ASN A 1 96 ? -8.659 4.712 17.871 1.00 98.00 96 ASN A CA 1
ATOM 744 C C . ASN A 1 96 ? -9.150 3.323 18.323 1.00 98.00 96 ASN A C 1
ATOM 746 O O . ASN A 1 96 ? -8.617 2.306 17.878 1.00 98.00 96 ASN A O 1
ATOM 750 N N . ARG A 1 97 ? -10.162 3.269 19.204 1.00 98.12 97 ARG A N 1
ATOM 751 C CA . ARG A 1 97 ? -10.802 2.015 19.641 1.00 98.12 97 ARG A CA 1
ATOM 752 C C . ARG A 1 97 ? -11.855 1.497 18.671 1.00 98.12 97 ARG A C 1
ATOM 754 O O . ARG A 1 97 ? -12.138 0.305 18.675 1.00 98.12 97 ARG A O 1
ATOM 761 N N . LYS A 1 98 ? -12.456 2.380 17.873 1.00 98.00 98 LYS A N 1
ATOM 762 C CA . LYS A 1 98 ? -13.536 2.011 16.954 1.00 98.00 98 LYS A CA 1
ATOM 763 C C . LYS A 1 98 ? -13.016 1.326 15.705 1.00 98.00 98 LYS A C 1
ATOM 765 O O . LYS A 1 98 ? -13.610 0.339 15.297 1.00 98.00 98 LYS A O 1
ATOM 770 N N . ASP A 1 99 ? -11.935 1.829 15.119 1.00 98.56 99 ASP A N 1
ATOM 771 C CA . ASP A 1 99 ? -11.490 1.415 13.788 1.00 98.56 99 ASP A CA 1
ATOM 772 C C . ASP A 1 99 ? -9.963 1.224 13.753 1.00 98.56 99 ASP A C 1
ATOM 774 O O . ASP A 1 99 ? -9.222 1.962 14.407 1.00 98.56 99 ASP A O 1
ATOM 778 N N . TYR A 1 100 ? -9.470 0.268 12.964 1.00 98.88 100 TYR A N 1
ATOM 779 C CA . TYR A 1 100 ? -8.049 0.216 12.600 1.00 98.88 100 TYR A CA 1
ATOM 780 C C . TYR A 1 100 ? -7.685 1.353 11.643 1.00 98.88 100 TYR A C 1
ATOM 782 O O . TYR A 1 100 ? -8.565 1.976 11.052 1.00 98.88 100 TYR A O 1
ATOM 790 N N . ALA A 1 101 ? -6.390 1.610 11.453 1.00 98.81 101 ALA A N 1
ATOM 791 C CA . ALA A 1 101 ? -5.913 2.631 10.522 1.00 98.81 101 ALA A CA 1
ATOM 792 C C . ALA A 1 101 ? -4.940 2.063 9.482 1.00 98.81 101 ALA A C 1
ATOM 794 O O . ALA A 1 101 ? -3.920 1.470 9.841 1.00 98.81 101 ALA A O 1
ATOM 795 N N . VAL A 1 102 ? -5.218 2.306 8.200 1.00 98.94 102 VAL A N 1
ATOM 796 C CA . VAL A 1 102 ? -4.328 1.979 7.077 1.00 98.94 102 VAL A CA 1
ATOM 797 C C . VAL A 1 102 ? -3.939 3.264 6.355 1.00 98.94 102 VAL A C 1
ATOM 799 O O . VAL A 1 102 ? -4.810 4.017 5.925 1.00 98.94 102 VAL A O 1
ATOM 802 N N . CYS A 1 103 ? -2.640 3.520 6.208 1.00 98.81 103 CYS A N 1
ATOM 803 C CA . CYS A 1 103 ? -2.128 4.726 5.559 1.00 98.81 103 CYS A CA 1
ATOM 804 C C . CYS A 1 103 ? -1.622 4.446 4.145 1.00 98.81 103 CYS A C 1
ATOM 806 O O . CYS A 1 103 ? -0.725 3.634 3.942 1.00 98.81 103 CYS A O 1
ATOM 808 N N . ALA A 1 104 ? -2.161 5.150 3.158 1.00 98.75 104 ALA A N 1
ATOM 809 C CA . ALA A 1 104 ? -1.557 5.226 1.839 1.00 98.75 104 ALA A CA 1
ATOM 810 C C . ALA A 1 104 ? -0.315 6.127 1.898 1.00 98.75 104 ALA A C 1
ATOM 812 O O . ALA A 1 104 ? -0.406 7.266 2.363 1.00 98.75 104 ALA A O 1
ATOM 813 N N . LEU A 1 105 ? 0.826 5.660 1.381 1.00 98.00 105 LEU A N 1
ATOM 814 C CA . LEU A 1 105 ? 1.994 6.511 1.138 1.00 98.00 105 LEU A CA 1
ATOM 815 C C . LEU A 1 105 ? 1.693 7.416 -0.061 1.00 98.00 105 LEU A C 1
ATOM 817 O O . LEU A 1 105 ? 2.099 7.162 -1.190 1.00 98.00 105 LEU A O 1
ATOM 821 N N . LEU A 1 106 ? 0.870 8.424 0.201 1.00 95.31 106 LEU A N 1
ATOM 822 C CA . LEU A 1 106 ? 0.324 9.368 -0.754 1.00 95.31 106 LEU A CA 1
ATOM 823 C C . LEU A 1 106 ? 0.366 10.753 -0.115 1.00 95.31 106 LEU A C 1
ATOM 825 O O . LEU A 1 106 ? -0.030 10.917 1.043 1.00 95.31 106 LEU A O 1
ATOM 829 N N . GLY A 1 107 ? 0.859 11.733 -0.861 1.00 92.31 107 GLY A N 1
ATOM 830 C CA . GLY A 1 107 ? 1.069 13.079 -0.354 1.00 92.31 107 GLY A CA 1
ATOM 831 C C . GLY A 1 107 ? -0.125 14.006 -0.553 1.00 92.31 107 GLY A C 1
ATOM 832 O O . GLY A 1 107 ? -1.051 13.717 -1.314 1.00 92.31 107 GLY A O 1
ATOM 833 N N . SER A 1 108 ? -0.066 15.162 0.105 1.00 87.19 108 SER A N 1
ATOM 834 C CA . SER A 1 108 ? -0.870 16.344 -0.245 1.00 87.19 108 SER A CA 1
ATOM 835 C C . SER A 1 108 ? -0.271 17.113 -1.435 1.00 87.19 108 SER A C 1
ATOM 837 O O . SER A 1 108 ? -0.992 17.806 -2.150 1.00 87.19 108 SER A O 1
ATOM 839 N N . SER A 1 109 ? 1.022 16.914 -1.709 1.00 84.38 109 SER A N 1
ATOM 840 C CA . SER A 1 109 ? 1.742 17.354 -2.911 1.00 84.38 109 SER A CA 1
ATOM 841 C C . SER A 1 109 ? 2.725 16.268 -3.388 1.00 84.38 109 SER A C 1
ATOM 843 O O . SER A 1 109 ? 3.027 15.330 -2.646 1.00 84.38 109 SER A O 1
ATOM 845 N N . GLY A 1 110 ? 3.187 16.355 -4.643 1.00 90.19 110 GLY A N 1
ATOM 846 C CA . GLY A 1 110 ? 3.961 15.291 -5.301 1.00 90.19 110 GLY A CA 1
ATOM 847 C C . GLY A 1 110 ? 3.056 14.185 -5.861 1.00 90.19 110 GLY A C 1
ATOM 848 O O . GLY A 1 110 ? 2.170 14.453 -6.678 1.00 90.19 110 GLY A O 1
ATOM 849 N N . LEU A 1 111 ? 3.241 12.941 -5.415 1.00 86.88 111 LEU A N 1
ATOM 850 C CA . LEU A 1 111 ? 2.357 11.819 -5.726 1.00 86.88 111 LEU A CA 1
ATOM 851 C C . LEU A 1 111 ? 1.050 11.945 -4.925 1.00 86.88 111 LEU A C 1
ATOM 853 O O . LEU A 1 111 ? 0.951 11.533 -3.770 1.00 86.88 111 LEU A O 1
ATOM 857 N N . THR A 1 112 ? 0.032 12.512 -5.570 1.00 87.06 112 THR A N 1
ATOM 858 C CA . THR A 1 112 ? -1.281 12.829 -4.970 1.00 87.06 112 THR A CA 1
ATOM 859 C C . THR A 1 112 ? -2.435 11.994 -5.534 1.00 87.06 112 THR A C 1
ATOM 861 O O . THR A 1 112 ? -3.561 12.038 -5.033 1.00 87.06 112 THR A O 1
ATOM 864 N N . LYS A 1 113 ? -2.185 11.217 -6.595 1.00 88.12 113 LYS A N 1
ATOM 865 C CA . LYS A 1 113 ? -3.144 10.276 -7.183 1.00 88.12 113 LYS A CA 1
ATOM 866 C C . LYS A 1 113 ? -2.722 8.846 -6.824 1.00 88.12 113 LYS A C 1
ATOM 868 O O . LYS A 1 113 ? -1.618 8.463 -7.200 1.00 88.12 113 LYS A O 1
ATOM 873 N N . PRO A 1 114 ? -3.577 8.052 -6.152 1.00 89.62 114 PRO A N 1
ATOM 874 C CA . PRO A 1 114 ? -3.248 6.661 -5.878 1.00 89.62 114 PRO A CA 1
ATOM 875 C C . PRO A 1 114 ? -3.184 5.872 -7.193 1.00 89.62 114 PRO A C 1
ATOM 877 O O . PRO A 1 114 ? -4.034 6.051 -8.071 1.00 89.62 114 PRO A O 1
ATOM 880 N N . SER A 1 115 ? -2.168 5.021 -7.326 1.00 85.31 115 SER A N 1
ATOM 881 C CA . SER A 1 115 ? -2.067 4.040 -8.409 1.00 85.31 115 SER A CA 1
ATOM 882 C C . SER A 1 115 ? -3.059 2.894 -8.183 1.00 85.31 115 SER A C 1
ATOM 884 O O . SER A 1 115 ? -3.490 2.649 -7.051 1.00 85.31 115 SER A O 1
ATOM 886 N N . ASP A 1 116 ? -3.384 2.140 -9.234 1.00 83.94 116 ASP A N 1
ATOM 887 C CA . ASP A 1 116 ? -4.215 0.941 -9.079 1.00 83.94 116 ASP A CA 1
ATOM 888 C C . ASP A 1 116 ? -3.537 -0.075 -8.152 1.00 83.94 116 ASP A C 1
ATOM 890 O O . ASP A 1 116 ? -4.183 -0.632 -7.267 1.00 83.94 116 ASP A O 1
ATOM 894 N N . ALA A 1 117 ? -2.214 -0.234 -8.257 1.00 82.75 117 ALA A N 1
ATOM 895 C CA . ALA A 1 117 ? -1.437 -1.089 -7.366 1.00 82.75 117 ALA A CA 1
ATOM 896 C C . ALA A 1 117 ? -1.580 -0.684 -5.887 1.00 82.75 117 ALA A C 1
ATOM 898 O O . ALA A 1 117 ? -1.798 -1.546 -5.035 1.00 82.75 117 ALA A O 1
ATOM 899 N N . MET A 1 118 ? -1.527 0.614 -5.573 1.00 95.44 118 MET A N 1
ATOM 900 C CA . MET A 1 118 ? -1.760 1.119 -4.217 1.00 95.44 118 MET A CA 1
ATOM 901 C C . MET A 1 118 ? -3.181 0.800 -3.743 1.00 95.44 118 MET A C 1
ATOM 903 O O . MET A 1 118 ? -3.361 0.322 -2.629 1.00 95.44 118 MET A O 1
ATOM 907 N N . LEU A 1 119 ? -4.194 1.016 -4.582 1.00 94.38 119 LEU A N 1
ATOM 908 C CA . LEU A 1 119 ? -5.585 0.703 -4.243 1.00 94.38 119 LEU A CA 1
ATOM 909 C C . LEU A 1 119 ? -5.812 -0.813 -4.052 1.00 94.38 119 LEU A C 1
ATOM 911 O O . LEU A 1 119 ? -6.552 -1.204 -3.149 1.00 94.38 119 LEU A O 1
ATOM 915 N N . HIS A 1 120 ? -5.133 -1.673 -4.821 1.00 85.94 120 HIS A N 1
ATOM 916 C CA . HIS A 1 120 ? -5.086 -3.120 -4.572 1.00 85.94 120 HIS A CA 1
ATOM 917 C C . HIS A 1 120 ? -4.466 -3.442 -3.207 1.00 85.94 120 HIS A C 1
ATOM 919 O O . HIS A 1 120 ? -5.045 -4.215 -2.450 1.00 85.94 120 HIS A O 1
ATOM 925 N N . GLY A 1 121 ? -3.327 -2.829 -2.870 1.00 95.06 121 GLY A N 1
ATOM 926 C CA . GLY A 1 121 ? -2.669 -3.022 -1.576 1.00 95.06 121 GLY A CA 1
ATOM 927 C C . GLY A 1 121 ? -3.513 -2.522 -0.398 1.00 95.06 121 GLY A C 1
ATOM 928 O O . GLY A 1 121 ? -3.599 -3.184 0.630 1.00 95.06 121 GLY A O 1
ATOM 929 N N . LEU A 1 122 ? -4.210 -1.392 -0.551 1.00 98.50 122 LEU A N 1
ATOM 930 C CA . LEU A 1 122 ? -5.142 -0.875 0.457 1.00 98.50 122 LEU A CA 1
ATOM 931 C C . LEU A 1 122 ? -6.303 -1.843 0.677 1.00 98.50 122 LEU A C 1
ATOM 933 O O . LEU A 1 122 ? -6.689 -2.087 1.820 1.00 98.50 122 LEU A O 1
ATOM 937 N N . ARG A 1 123 ? -6.831 -2.438 -0.399 1.00 97.25 123 ARG A N 1
ATOM 938 C CA . ARG A 1 123 ? -7.864 -3.467 -0.288 1.00 97.25 123 ARG A CA 1
ATOM 939 C C . ARG A 1 123 ? -7.343 -4.736 0.387 1.00 97.25 123 ARG A C 1
ATOM 941 O O . ARG A 1 123 ? -8.002 -5.233 1.296 1.00 97.25 123 ARG A O 1
ATOM 948 N N . ASP A 1 124 ? -6.154 -5.198 0.006 1.00 94.88 124 ASP A N 1
ATOM 949 C CA . ASP A 1 124 ? -5.485 -6.332 0.648 1.00 94.88 124 ASP A CA 1
ATOM 950 C C . ASP A 1 124 ? -5.295 -6.087 2.159 1.00 94.88 124 ASP A C 1
ATOM 952 O O . ASP A 1 124 ? -5.546 -6.980 2.965 1.00 94.88 124 ASP A O 1
ATOM 956 N N . ALA A 1 125 ? -4.908 -4.872 2.563 1.00 98.38 125 ALA A N 1
ATOM 957 C CA . ALA A 1 125 ? -4.741 -4.502 3.969 1.00 98.38 125 ALA A CA 1
ATOM 958 C C . ALA A 1 125 ? -6.070 -4.512 4.747 1.00 98.38 125 ALA A C 1
ATOM 960 O O . ALA A 1 125 ? -6.112 -4.993 5.879 1.00 98.38 125 ALA A O 1
ATOM 961 N N . ILE A 1 126 ? -7.162 -4.017 4.145 1.00 98.25 126 ILE A N 1
ATOM 962 C CA . ILE A 1 126 ? -8.510 -4.096 4.734 1.00 98.25 126 ILE A CA 1
ATOM 963 C C . ILE A 1 126 ? -8.903 -5.563 4.949 1.00 98.25 126 ILE A C 1
ATOM 965 O O . ILE A 1 126 ? -9.335 -5.935 6.037 1.00 98.25 126 ILE A O 1
ATOM 969 N N . GLU A 1 127 ? -8.739 -6.403 3.926 1.00 92.94 127 GLU A N 1
ATOM 970 C CA . GLU A 1 127 ? -9.082 -7.830 3.979 1.00 92.94 127 GLU A CA 1
ATOM 971 C C . GLU A 1 127 ? -8.229 -8.586 5.003 1.00 92.94 127 GLU A C 1
ATOM 973 O O . GLU A 1 127 ? -8.747 -9.422 5.741 1.00 92.94 127 GLU A O 1
ATOM 978 N N . TRP A 1 128 ? -6.943 -8.251 5.109 1.00 96.94 128 TRP A N 1
ATOM 979 C CA . TRP A 1 128 ? -6.039 -8.804 6.113 1.00 96.94 128 TRP A CA 1
ATOM 980 C C . TRP A 1 128 ? -6.472 -8.451 7.542 1.00 96.94 128 TRP A C 1
ATOM 982 O O . TRP A 1 128 ? -6.560 -9.342 8.387 1.00 96.94 128 TRP A O 1
ATOM 992 N N . LEU A 1 129 ? -6.820 -7.187 7.801 1.00 96.94 129 LEU A N 1
ATOM 993 C CA . LEU A 1 129 ? -7.305 -6.741 9.112 1.00 96.94 129 LEU A CA 1
ATOM 994 C C . LEU A 1 129 ? -8.656 -7.363 9.482 1.00 96.94 129 LEU A C 1
ATOM 996 O O . LEU A 1 129 ? -8.875 -7.681 10.647 1.00 96.94 129 LEU A O 1
ATOM 1000 N N . ARG A 1 130 ? -9.549 -7.572 8.510 1.00 95.56 130 ARG A N 1
ATOM 1001 C CA . ARG A 1 130 ? -10.815 -8.286 8.737 1.00 95.56 130 ARG A CA 1
ATOM 1002 C C . ARG A 1 130 ? -10.579 -9.749 9.073 1.00 95.56 130 ARG A C 1
ATOM 1004 O O . ARG A 1 130 ? -11.080 -10.237 10.075 1.00 95.56 130 ARG A O 1
ATOM 1011 N N . LYS A 1 131 ? -9.792 -10.435 8.242 1.00 89.56 131 LYS A N 1
ATOM 1012 C CA . LYS A 1 131 ? -9.601 -11.883 8.342 1.00 89.56 131 LYS A CA 1
ATOM 1013 C C . LYS A 1 131 ? -8.804 -12.298 9.575 1.00 89.56 131 LYS A C 1
ATOM 1015 O O . LYS A 1 131 ? -9.086 -13.348 10.138 1.00 89.56 131 LYS A O 1
ATOM 1020 N N . TYR A 1 132 ? -7.786 -11.524 9.943 1.00 91.31 132 TYR A N 1
ATOM 1021 C CA . TYR A 1 132 ? -6.829 -11.925 10.976 1.00 91.31 132 TYR A CA 1
ATOM 1022 C C . TYR A 1 1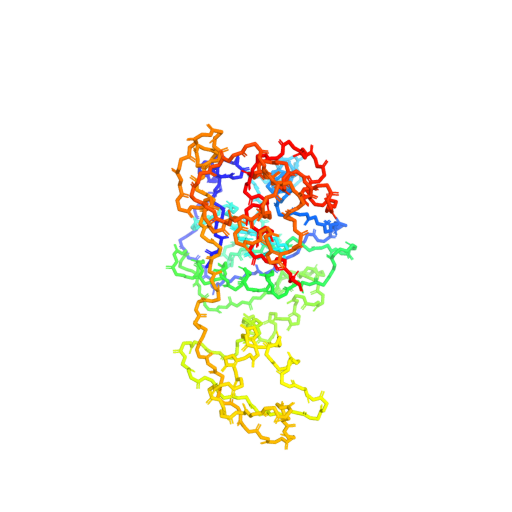32 ? -6.755 -10.963 12.161 1.00 91.31 132 TYR A C 1
ATOM 1024 O O . TYR A 1 132 ? -6.013 -11.232 13.095 1.00 91.31 132 TYR A O 1
ATOM 1032 N N . GLY A 1 133 ? -7.461 -9.832 12.116 1.00 93.06 133 GLY A N 1
ATOM 1033 C CA . GLY A 1 133 ? -7.469 -8.830 13.184 1.00 93.06 133 GLY A CA 1
ATOM 1034 C C . GLY A 1 133 ? -8.856 -8.553 13.757 1.00 93.06 133 GLY A C 1
ATOM 1035 O O . GLY A 1 133 ? -8.997 -7.576 14.494 1.00 93.06 133 GLY A O 1
ATOM 1036 N N . ASP A 1 134 ? -9.863 -9.346 13.382 1.00 94.31 134 ASP A N 1
ATOM 1037 C CA . ASP A 1 134 ? -11.268 -9.195 13.777 1.00 94.31 134 ASP A CA 1
ATOM 1038 C C . ASP A 1 134 ? -11.827 -7.782 13.521 1.00 94.31 134 ASP A C 1
ATOM 1040 O O . ASP A 1 134 ? -12.540 -7.195 14.342 1.00 94.31 134 ASP A O 1
ATOM 1044 N N . ALA A 1 135 ? -11.466 -7.189 12.380 1.00 97.94 135 ALA A N 1
ATOM 1045 C CA . ALA A 1 135 ? -12.099 -5.958 11.920 1.00 97.94 135 ALA A CA 1
ATOM 1046 C C . ALA A 1 135 ? -13.465 -6.250 11.289 1.00 97.94 135 ALA A C 1
ATOM 1048 O O . ALA A 1 135 ? -13.604 -7.186 10.504 1.00 97.94 135 ALA A O 1
ATOM 1049 N N . GLY A 1 136 ? -14.459 -5.413 11.578 1.00 89.88 136 GLY A N 1
ATOM 1050 C CA . GLY A 1 136 ? -15.755 -5.463 10.908 1.00 89.88 136 GLY A CA 1
ATOM 1051 C C . GLY A 1 136 ? -15.738 -4.910 9.475 1.00 89.88 136 GLY A C 1
ATOM 1052 O O . GLY A 1 136 ? -14.712 -4.509 8.914 1.00 89.88 136 GLY A O 1
ATOM 1053 N N . ASP A 1 137 ? -16.922 -4.865 8.867 1.00 92.62 137 ASP A N 1
ATOM 1054 C CA . ASP A 1 137 ? -17.076 -4.539 7.446 1.00 92.62 137 ASP A CA 1
ATOM 1055 C C . ASP A 1 137 ? -17.044 -3.045 7.127 1.00 92.62 137 ASP A C 1
ATOM 1057 O O . ASP A 1 137 ? -16.951 -2.662 5.959 1.00 92.62 137 ASP A O 1
ATOM 1061 N N . TRP A 1 138 ? -17.078 -2.175 8.134 1.00 97.19 138 TRP A N 1
ATOM 1062 C CA . TRP A 1 138 ? -17.082 -0.741 7.882 1.00 97.19 138 TRP A CA 1
ATOM 1063 C C . TRP A 1 138 ? -15.740 -0.268 7.297 1.00 97.19 138 TRP A C 1
ATOM 1065 O O . TRP A 1 138 ? -14.666 -0.659 7.755 1.00 97.19 138 TRP A O 1
ATOM 1075 N N . VAL A 1 139 ? -15.792 0.596 6.283 1.00 97.75 139 VAL A N 1
ATOM 1076 C CA . VAL A 1 139 ? -14.613 1.285 5.744 1.00 97.75 139 VAL A CA 1
ATOM 1077 C C . VAL A 1 139 ? -14.926 2.767 5.651 1.00 97.75 139 VAL A C 1
ATOM 1079 O O . VAL A 1 139 ? -15.941 3.147 5.072 1.00 97.75 139 VAL A O 1
ATOM 1082 N N . GLY A 1 140 ? -14.044 3.596 6.198 1.00 96.38 140 GLY A N 1
ATOM 1083 C CA . GLY A 1 140 ? -14.164 5.050 6.138 1.00 96.38 140 GLY A CA 1
ATOM 1084 C C . GLY A 1 140 ? -12.827 5.740 5.911 1.00 96.38 140 GLY A C 1
ATOM 1085 O O . GLY A 1 140 ? -11.777 5.107 5.840 1.00 96.38 140 GLY A O 1
ATOM 1086 N N . GLY A 1 141 ? -12.857 7.057 5.767 1.00 97.88 141 GLY A N 1
ATOM 1087 C CA . GLY A 1 141 ? -11.679 7.914 5.822 1.00 97.88 141 GLY A CA 1
ATOM 1088 C C . GLY A 1 141 ? -11.439 8.439 7.235 1.00 97.88 141 GLY A C 1
ATOM 1089 O O . GLY A 1 141 ? -12.330 8.406 8.086 1.00 97.88 141 GLY A O 1
ATOM 1090 N N . HIS A 1 142 ? -10.254 8.995 7.490 1.00 97.81 142 HIS A N 1
ATOM 1091 C CA . HIS A 1 142 ? -9.991 9.693 8.753 1.00 97.81 142 HIS A CA 1
ATOM 1092 C C . HIS A 1 142 ? -11.063 10.755 9.055 1.00 97.81 142 HIS A C 1
ATOM 1094 O O . HIS A 1 142 ? -11.604 10.767 10.164 1.00 97.81 142 HIS A O 1
ATOM 1100 N N . ARG A 1 143 ? -11.453 11.531 8.031 1.00 96.00 143 ARG A N 1
ATOM 1101 C CA . ARG A 1 143 ? -12.513 12.548 8.089 1.00 96.00 143 ARG A CA 1
ATOM 1102 C C . ARG A 1 143 ? -13.876 12.069 8.598 1.00 96.00 143 ARG A C 1
ATOM 1104 O O . ARG A 1 143 ? -14.681 12.882 9.042 1.00 96.00 143 ARG A O 1
ATOM 1111 N N . ASP A 1 144 ? -14.148 10.765 8.573 1.00 95.31 144 ASP A N 1
ATOM 1112 C CA . ASP A 1 144 ? -15.400 10.217 9.093 1.00 95.31 144 ASP A CA 1
ATOM 1113 C C . ASP A 1 144 ? -15.350 10.165 10.627 1.00 95.31 144 ASP A C 1
ATOM 1115 O O . ASP A 1 144 ? -14.914 9.185 11.232 1.00 95.31 144 ASP A O 1
ATOM 1119 N N . GLY A 1 145 ? -15.777 11.247 11.276 1.00 92.81 145 GLY A N 1
ATOM 1120 C CA . GLY A 1 145 ? -15.797 11.386 12.736 1.00 92.81 145 GLY A CA 1
ATOM 1121 C C . GLY A 1 145 ? -14.629 12.177 13.330 1.00 92.81 145 GLY A C 1
ATOM 1122 O O . GLY A 1 145 ? -14.574 12.307 14.546 1.00 92.81 145 GLY A O 1
ATOM 1123 N N . HIS A 1 146 ? -13.730 12.721 12.504 1.00 94.25 146 HIS A N 1
ATOM 1124 C CA . HIS A 1 146 ? -12.687 13.662 12.924 1.00 94.25 146 HIS A CA 1
ATOM 1125 C C . HIS A 1 146 ? -12.580 14.807 11.897 1.00 94.25 146 HIS A C 1
ATOM 1127 O O . HIS A 1 146 ? -12.542 14.520 10.702 1.00 94.25 146 HIS A O 1
ATOM 1133 N N . PRO A 1 147 ? -12.554 16.093 12.297 1.00 94.69 147 PRO A N 1
ATOM 1134 C CA . PRO A 1 147 ? -12.520 17.215 11.357 1.00 94.69 147 PRO A CA 1
ATOM 1135 C C . PRO A 1 147 ? -11.134 17.363 10.707 1.00 94.69 147 PRO A C 1
ATOM 1137 O O . PRO A 1 147 ? -10.265 18.071 11.204 1.00 94.69 147 PRO A O 1
ATOM 1140 N N . THR A 1 148 ? -10.920 16.683 9.581 1.00 94.88 148 THR A N 1
ATOM 1141 C CA . THR A 1 148 ? -9.651 16.689 8.837 1.00 94.88 148 THR A CA 1
ATOM 1142 C C . THR A 1 148 ? -9.875 16.535 7.334 1.00 94.88 148 THR A C 1
ATOM 1144 O O . THR A 1 148 ? -10.873 15.968 6.888 1.00 94.88 148 THR A O 1
ATOM 1147 N N . GLU A 1 149 ? -8.912 16.982 6.529 1.00 91.44 149 GLU A N 1
ATOM 1148 C CA . GLU A 1 149 ? -8.886 16.701 5.093 1.00 91.44 149 GLU A CA 1
ATOM 1149 C C . GLU A 1 149 ? -8.420 15.273 4.778 1.00 91.44 149 GLU A C 1
ATOM 1151 O O . GLU A 1 149 ? -8.668 14.778 3.679 1.00 91.44 149 GLU A O 1
ATOM 1156 N N . CYS A 1 150 ? -7.788 14.562 5.713 1.00 95.56 150 CYS A N 1
ATOM 1157 C CA . CYS A 1 150 ? -7.358 13.176 5.514 1.00 95.56 150 CYS A CA 1
ATOM 1158 C C . CYS A 1 150 ? -8.567 12.255 5.208 1.00 95.56 150 CYS A C 1
ATOM 1160 O O . CYS A 1 150 ? -9.600 12.364 5.876 1.00 95.56 150 CYS A O 1
ATOM 1162 N N . PRO A 1 151 ? -8.520 11.361 4.194 1.00 97.00 151 PRO A N 1
ATOM 1163 C CA . PRO A 1 151 ? -7.364 10.912 3.395 1.00 97.00 151 PRO A CA 1
ATOM 1164 C C . PRO A 1 151 ? -7.156 11.652 2.057 1.00 97.00 151 PRO A C 1
ATOM 1166 O O . PRO A 1 151 ? -6.592 11.104 1.113 1.00 97.00 151 PRO A O 1
ATOM 1169 N N . GLY A 1 152 ? -7.665 12.873 1.925 1.00 92.88 152 GLY A N 1
ATOM 1170 C CA . GLY A 1 152 ? -7.710 13.599 0.659 1.00 92.88 152 GLY A CA 1
ATOM 1171 C C . GLY A 1 152 ? -8.869 13.154 -0.241 1.00 92.88 152 GLY A C 1
ATOM 1172 O O . GLY A 1 152 ? -9.461 12.083 -0.081 1.00 92.88 152 GLY A O 1
ATOM 1173 N N . ALA A 1 153 ? -9.226 13.999 -1.210 1.00 84.94 153 ALA A N 1
ATOM 1174 C CA . ALA A 1 153 ? -10.441 13.819 -2.010 1.00 84.94 153 ALA A CA 1
ATOM 1175 C C . ALA A 1 153 ? -10.453 12.522 -2.843 1.00 84.94 153 ALA A C 1
ATOM 1177 O O . ALA A 1 153 ? -11.488 11.867 -2.949 1.00 84.94 153 ALA A O 1
ATOM 1178 N N . ARG A 1 154 ? -9.311 12.120 -3.422 1.00 85.88 154 ARG A N 1
ATOM 1179 C CA . ARG A 1 154 ? -9.235 10.953 -4.324 1.00 85.88 154 ARG A CA 1
ATOM 1180 C C . ARG A 1 154 ? -9.397 9.623 -3.588 1.00 85.88 154 ARG A C 1
ATOM 1182 O O . ARG A 1 154 ? -10.188 8.789 -4.026 1.00 85.88 154 ARG A O 1
ATOM 1189 N N . LEU A 1 155 ? -8.683 9.439 -2.475 1.00 94.12 155 LEU A N 1
ATOM 1190 C CA . LEU A 1 155 ? -8.831 8.247 -1.636 1.00 94.12 155 LEU A CA 1
ATOM 1191 C C . LEU A 1 155 ? -10.205 8.214 -0.976 1.00 94.12 155 LEU A C 1
ATOM 1193 O O . LEU A 1 155 ? -10.838 7.163 -0.961 1.00 94.12 155 LEU A O 1
ATOM 1197 N N . TYR A 1 156 ? -10.713 9.359 -0.511 1.00 94.06 156 TYR A N 1
ATOM 1198 C CA . TYR A 1 156 ? -12.050 9.403 0.071 1.00 94.06 156 TYR A CA 1
ATOM 1199 C C . TYR A 1 156 ? -13.129 9.022 -0.946 1.00 94.06 156 TYR A C 1
ATOM 1201 O O . TYR A 1 156 ? -14.000 8.218 -0.639 1.00 94.06 156 TYR A O 1
ATOM 1209 N N . ALA A 1 157 ? -13.036 9.497 -2.191 1.00 83.94 157 ALA A N 1
ATOM 1210 C CA . ALA A 1 157 ? -13.954 9.082 -3.248 1.00 83.94 157 ALA A CA 1
ATOM 1211 C C . ALA A 1 157 ? -13.897 7.566 -3.518 1.00 83.94 157 ALA A C 1
ATOM 1213 O O . ALA A 1 157 ? -14.921 6.963 -3.824 1.00 83.94 157 ALA A O 1
ATOM 1214 N N . TRP A 1 158 ? -12.720 6.938 -3.421 1.00 91.94 158 TRP A N 1
ATOM 1215 C CA . TRP A 1 158 ? -12.582 5.481 -3.523 1.00 91.94 158 TRP A CA 1
ATOM 1216 C C . TRP A 1 158 ? -13.234 4.748 -2.341 1.00 91.94 158 TRP A C 1
ATOM 1218 O O . TRP A 1 158 ? -13.984 3.797 -2.560 1.00 91.94 158 TRP A O 1
ATOM 1228 N N . VAL A 1 159 ? -13.028 5.233 -1.113 1.00 94.00 159 VAL A N 1
ATOM 1229 C CA . VAL A 1 159 ? -13.692 4.719 0.096 1.00 94.00 159 VAL A CA 1
ATOM 1230 C C . VAL A 1 159 ? -15.213 4.801 -0.029 1.00 94.00 159 VAL A C 1
ATOM 1232 O O . VAL A 1 159 ? -15.891 3.802 0.184 1.00 94.00 159 VAL A O 1
ATOM 1235 N N . GLN A 1 160 ? -15.748 5.948 -0.456 1.00 88.06 160 GLN A N 1
ATOM 1236 C CA . GLN A 1 160 ? -17.191 6.170 -0.627 1.00 88.06 160 GLN A CA 1
ATOM 1237 C C . GLN A 1 160 ? -17.825 5.254 -1.684 1.00 88.06 160 GLN A C 1
ATOM 1239 O O . GLN A 1 160 ? -19.018 4.976 -1.631 1.00 88.06 160 GLN A O 1
ATOM 1244 N N . ARG A 1 161 ? -17.029 4.730 -2.623 1.00 80.75 161 ARG A N 1
ATOM 1245 C CA . ARG A 1 161 ? -17.466 3.696 -3.574 1.00 80.75 161 ARG A CA 1
ATOM 1246 C C . ARG A 1 161 ? -17.330 2.270 -3.027 1.00 80.75 161 ARG A C 1
ATOM 1248 O O . ARG A 1 161 ? -17.394 1.330 -3.806 1.00 80.75 161 ARG A O 1
ATOM 1255 N N . GLY A 1 162 ? -17.116 2.097 -1.723 1.00 80.25 162 GLY A N 1
ATOM 1256 C CA . GLY A 1 162 ? -16.997 0.793 -1.065 1.00 80.25 162 GLY A CA 1
ATOM 1257 C C . GLY A 1 162 ? -15.579 0.222 -1.034 1.00 80.25 162 GLY A C 1
ATOM 1258 O O . GLY A 1 162 ? -15.415 -0.982 -0.825 1.00 80.25 162 GLY A O 1
ATOM 1259 N N . ALA A 1 163 ? -14.556 1.059 -1.262 1.00 90.38 163 ALA A N 1
ATOM 1260 C CA . ALA A 1 163 ? -13.153 0.641 -1.288 1.00 90.38 163 ALA A CA 1
ATOM 1261 C C . ALA A 1 163 ? -12.927 -0.576 -2.211 1.00 90.38 163 ALA A C 1
ATOM 1263 O O . ALA A 1 163 ? -12.293 -1.567 -1.836 1.00 90.38 163 ALA A O 1
ATOM 1264 N N . LEU A 1 164 ? -13.532 -0.533 -3.402 1.00 80.88 164 LEU A N 1
ATOM 1265 C CA . LEU A 1 164 ? -13.501 -1.633 -4.365 1.00 80.88 164 LEU A CA 1
ATOM 1266 C C . LEU A 1 164 ? -12.113 -1.782 -4.977 1.00 80.88 164 LEU A C 1
ATOM 1268 O O . LEU A 1 164 ? -11.426 -0.799 -5.257 1.00 80.88 164 LEU A O 1
ATOM 1272 N N . ARG A 1 165 ? -11.716 -3.023 -5.235 1.00 81.00 165 ARG A N 1
ATOM 1273 C CA . ARG A 1 165 ? -10.477 -3.318 -5.943 1.00 81.00 165 ARG A CA 1
ATOM 1274 C C . ARG A 1 165 ? -10.537 -2.688 -7.354 1.00 81.00 165 ARG A C 1
ATOM 1276 O O . ARG A 1 165 ? -11.512 -2.930 -8.066 1.00 81.00 165 ARG A O 1
ATOM 1283 N N . PRO A 1 166 ? -9.555 -1.868 -7.780 1.00 70.19 166 PRO A N 1
ATOM 1284 C CA . PRO A 1 166 ? -9.516 -1.379 -9.159 1.00 70.19 166 PRO A CA 1
ATOM 1285 C C . PRO A 1 166 ? -9.463 -2.552 -10.132 1.00 70.19 166 PRO A C 1
ATOM 1287 O O . PRO A 1 166 ? -8.915 -3.601 -9.805 1.00 70.19 166 PRO A O 1
ATOM 1290 N N . GLY A 1 167 ? -10.089 -2.405 -11.297 1.00 57.03 167 GLY A N 1
ATOM 1291 C CA . GLY A 1 167 ? -10.177 -3.494 -12.273 1.00 57.03 167 GLY A CA 1
ATOM 1292 C C . GLY A 1 167 ? -11.022 -4.699 -11.830 1.00 57.03 167 GLY A C 1
ATOM 1293 O O . GLY A 1 167 ? -11.133 -5.646 -12.595 1.00 57.03 167 GLY A O 1
ATOM 1294 N N . GLY A 1 168 ? -11.643 -4.675 -10.641 1.00 44.41 168 GLY A N 1
ATOM 1295 C CA . GLY A 1 168 ? -12.430 -5.786 -10.107 1.00 44.41 168 GLY A CA 1
ATOM 1296 C C . GLY A 1 168 ? -13.820 -5.362 -9.643 1.00 44.41 168 GLY A C 1
ATOM 1297 O O . GLY A 1 168 ? -14.005 -4.914 -8.512 1.00 44.41 168 GLY A O 1
ATOM 1298 N N . GLY A 1 169 ? -14.816 -5.592 -10.496 1.00 33.25 169 GLY A N 1
ATOM 1299 C CA . GLY A 1 169 ? -16.086 -6.106 -10.005 1.00 33.25 169 GLY A CA 1
ATOM 1300 C C . GLY A 1 169 ? -15.902 -7.599 -9.736 1.00 33.25 169 GLY A C 1
ATOM 1301 O O . GLY A 1 169 ? -15.720 -8.339 -10.686 1.00 33.25 169 GLY A O 1
ATOM 1302 N N . GLN A 1 170 ? -15.923 -7.962 -8.451 1.00 34.16 170 GLN A N 1
ATOM 1303 C CA . GLN A 1 170 ? -16.142 -9.292 -7.859 1.00 34.16 170 GLN A CA 1
ATOM 1304 C C . GLN A 1 170 ? -15.196 -10.465 -8.207 1.00 34.16 170 GLN A C 1
ATOM 1306 O O . GLN A 1 170 ? -14.882 -10.768 -9.348 1.00 34.16 170 GLN A O 1
ATOM 1311 N N . ASP A 1 171 ? -14.760 -11.112 -7.127 1.00 36.00 171 ASP A N 1
ATOM 1312 C CA . ASP A 1 171 ? -14.298 -12.492 -6.964 1.00 36.00 171 ASP A CA 1
ATOM 1313 C C . ASP A 1 171 ? -14.407 -13.433 -8.180 1.00 36.00 171 ASP A C 1
ATOM 1315 O O . ASP A 1 171 ? -15.494 -13.779 -8.621 1.00 36.00 171 ASP A O 1
ATOM 1319 N N . GLY A 1 172 ? -13.261 -13.959 -8.622 1.00 39.38 172 GLY A N 1
ATOM 1320 C CA . GLY A 1 172 ? -13.090 -15.393 -8.897 1.00 39.38 172 GLY A CA 1
ATOM 1321 C C . GLY A 1 172 ? -14.064 -16.130 -9.829 1.00 39.38 172 GLY A C 1
ATOM 1322 O O . GLY A 1 172 ? -14.199 -17.340 -9.658 1.00 39.38 172 GLY A O 1
ATOM 1323 N N . GLY A 1 173 ? -14.699 -15.478 -10.803 1.00 36.03 173 GLY A N 1
ATOM 1324 C CA . GLY A 1 173 ? -15.488 -16.169 -11.824 1.00 36.03 173 GLY A CA 1
ATOM 1325 C C . GLY A 1 173 ? -15.690 -15.340 -13.088 1.00 36.03 173 GLY A C 1
ATOM 1326 O O . GLY A 1 173 ? -16.267 -14.261 -13.020 1.00 36.03 173 GLY A O 1
ATOM 1327 N N . ASP A 1 174 ? -15.211 -15.855 -14.222 1.00 50.31 174 ASP A N 1
ATOM 1328 C CA . ASP A 1 174 ? -15.786 -15.718 -15.569 1.00 50.31 174 ASP A CA 1
ATOM 1329 C C . ASP A 1 174 ? -16.492 -14.375 -15.851 1.00 50.31 174 ASP A C 1
ATOM 1331 O O . ASP A 1 174 ? -17.697 -14.310 -16.094 1.00 50.31 174 ASP A O 1
ATOM 1335 N N . GLY A 1 175 ? -15.744 -13.272 -15.790 1.00 57.81 175 GLY A N 1
ATOM 1336 C CA . GLY A 1 175 ? -16.297 -11.939 -16.017 1.00 57.81 175 GLY A CA 1
ATOM 1337 C C . GLY A 1 175 ? -16.443 -11.636 -17.508 1.00 57.81 175 GLY A C 1
ATOM 1338 O O . GLY A 1 175 ? -15.500 -11.808 -18.271 1.00 57.81 175 GLY A O 1
ATOM 1339 N N . ASN A 1 176 ? -17.596 -11.129 -17.940 1.00 75.94 176 ASN A N 1
ATOM 1340 C CA . ASN A 1 176 ? -17.771 -10.588 -19.289 1.00 75.94 176 ASN A CA 1
ATOM 1341 C C . ASN A 1 176 ? -17.549 -9.059 -19.312 1.00 75.94 176 ASN A C 1
ATOM 1343 O O . ASN A 1 176 ? -17.794 -8.359 -18.328 1.00 75.94 176 ASN A O 1
ATOM 1347 N N . TYR A 1 177 ? -17.105 -8.515 -20.446 1.00 77.06 177 TYR A N 1
ATOM 1348 C CA . TYR A 1 177 ? -16.858 -7.091 -20.676 1.00 77.06 177 TYR A CA 1
ATOM 1349 C C . TYR A 1 177 ? -17.619 -6.580 -21.897 1.00 77.06 177 TYR A C 1
ATOM 1351 O O . TYR A 1 177 ? -17.351 -7.000 -23.018 1.00 77.06 177 TYR A O 1
ATOM 1359 N N . THR A 1 178 ? -18.513 -5.609 -21.711 1.00 87.38 178 THR A N 1
ATOM 1360 C CA . THR A 1 178 ? -19.177 -4.928 -22.831 1.00 87.38 178 THR A CA 1
ATOM 1361 C C . THR A 1 178 ? -18.324 -3.776 -23.362 1.00 87.38 178 THR A C 1
ATOM 1363 O O . THR A 1 178 ? -18.043 -2.811 -22.644 1.00 87.38 178 THR A O 1
ATOM 1366 N N . VAL A 1 179 ? -17.957 -3.860 -24.639 1.00 84.94 179 VAL A N 1
ATOM 1367 C CA . VAL A 1 179 ? -17.162 -2.877 -25.383 1.00 84.94 179 VAL A CA 1
ATOM 1368 C C . VAL A 1 179 ? -17.872 -1.525 -25.431 1.00 84.94 179 VAL A C 1
ATOM 1370 O O . VAL A 1 179 ? -19.057 -1.430 -25.759 1.00 84.94 179 VAL A O 1
ATOM 1373 N N . ARG A 1 180 ? -17.143 -0.453 -25.123 1.00 79.50 180 ARG A N 1
ATOM 1374 C CA . ARG A 1 180 ? -17.654 0.923 -25.043 1.00 79.50 180 ARG A CA 1
ATOM 1375 C C . ARG A 1 180 ? -17.185 1.765 -26.234 1.00 79.50 180 ARG A C 1
ATOM 1377 O O . ARG A 1 180 ? -16.200 1.415 -26.886 1.00 79.50 180 ARG A O 1
ATOM 1384 N N . PRO A 1 181 ? -17.847 2.902 -26.525 1.00 83.12 181 PRO A N 1
ATOM 1385 C CA . PRO A 1 181 ? -17.358 3.844 -27.527 1.00 83.12 181 PRO A CA 1
ATOM 1386 C C . PRO A 1 181 ? -15.901 4.246 -27.264 1.00 83.12 181 PRO A C 1
ATOM 1388 O O . PRO A 1 181 ? -15.562 4.672 -26.161 1.00 83.12 181 PRO A O 1
ATOM 1391 N N . GLY A 1 182 ? -15.050 4.103 -28.283 1.00 69.56 182 GLY A N 1
ATOM 1392 C CA . GLY A 1 182 ? -13.620 4.425 -28.206 1.00 69.56 182 GLY A CA 1
ATOM 1393 C C . GLY A 1 182 ? -12.721 3.299 -27.686 1.00 69.56 182 GLY A C 1
ATOM 1394 O O . GLY A 1 182 ? -11.509 3.493 -27.588 1.00 69.56 182 GLY A O 1
ATOM 1395 N N . ASP A 1 183 ? -13.270 2.127 -27.371 1.00 80.25 183 ASP A N 1
ATOM 1396 C CA . ASP A 1 183 ? -12.451 0.984 -26.996 1.00 80.25 183 ASP A CA 1
ATOM 1397 C C . ASP A 1 183 ? -11.705 0.367 -28.183 1.00 80.25 183 ASP A C 1
ATOM 1399 O O . ASP A 1 183 ? -12.194 0.279 -29.307 1.00 80.25 183 ASP A O 1
ATOM 1403 N N . THR A 1 184 ? -10.514 -0.140 -27.880 1.00 81.00 184 THR A N 1
ATOM 1404 C CA . THR A 1 184 ? -9.781 -1.098 -28.710 1.00 81.00 184 THR A CA 1
ATOM 1405 C C . THR A 1 184 ? -9.509 -2.338 -27.871 1.00 81.00 184 THR A C 1
ATOM 1407 O O . THR A 1 184 ? -9.441 -2.237 -26.644 1.00 81.00 184 THR A O 1
ATOM 1410 N N . LEU A 1 185 ? -9.285 -3.495 -28.499 1.00 77.56 185 LEU A N 1
ATOM 1411 C CA . LEU A 1 185 ? -8.971 -4.724 -27.764 1.00 77.56 185 LEU A CA 1
ATOM 1412 C C . LEU A 1 185 ? -7.786 -4.533 -26.802 1.00 77.56 185 LEU A C 1
ATOM 1414 O O . LEU A 1 185 ? -7.847 -4.965 -25.656 1.00 77.56 185 LEU A O 1
ATOM 1418 N N . LEU A 1 186 ? -6.747 -3.809 -27.235 1.00 59.50 186 LEU A N 1
ATOM 1419 C CA . LEU A 1 186 ? -5.580 -3.487 -26.411 1.00 59.50 186 LEU A CA 1
ATOM 1420 C C . LEU A 1 186 ? -5.928 -2.578 -25.224 1.00 59.50 186 LEU A C 1
ATOM 1422 O O . LEU A 1 186 ? -5.433 -2.792 -24.119 1.00 59.50 186 LEU A O 1
ATOM 1426 N N . ALA A 1 187 ? -6.762 -1.556 -25.437 1.00 58.91 187 ALA A N 1
ATOM 1427 C CA . ALA A 1 187 ? -7.195 -0.661 -24.366 1.00 58.91 187 ALA A CA 1
ATOM 1428 C C . ALA A 1 187 ? -8.073 -1.388 -23.337 1.00 58.91 187 ALA A C 1
ATOM 1430 O O . ALA A 1 187 ? -7.935 -1.140 -22.141 1.00 58.91 187 ALA A O 1
ATOM 1431 N N . ILE A 1 188 ? -8.925 -2.311 -23.792 1.00 66.38 188 ILE A N 1
ATOM 1432 C CA . ILE A 1 188 ? -9.738 -3.170 -22.926 1.00 66.38 188 ILE A CA 1
ATOM 1433 C C . ILE A 1 188 ? -8.836 -4.098 -22.115 1.00 66.38 188 ILE A C 1
ATOM 1435 O O . ILE A 1 188 ? -8.918 -4.088 -20.893 1.00 66.38 188 ILE A O 1
ATOM 1439 N N . ALA A 1 189 ? -7.933 -4.840 -22.761 1.00 62.56 189 ALA A N 1
ATOM 1440 C CA . ALA A 1 189 ? -7.036 -5.766 -22.070 1.00 62.56 189 ALA A CA 1
ATOM 1441 C C . ALA A 1 189 ? -6.178 -5.061 -21.008 1.00 62.56 189 ALA A C 1
ATOM 1443 O O . ALA A 1 189 ? -6.095 -5.527 -19.878 1.00 62.56 189 ALA A O 1
ATOM 1444 N N . ARG A 1 190 ? -5.632 -3.878 -21.325 1.00 54.66 190 ARG A 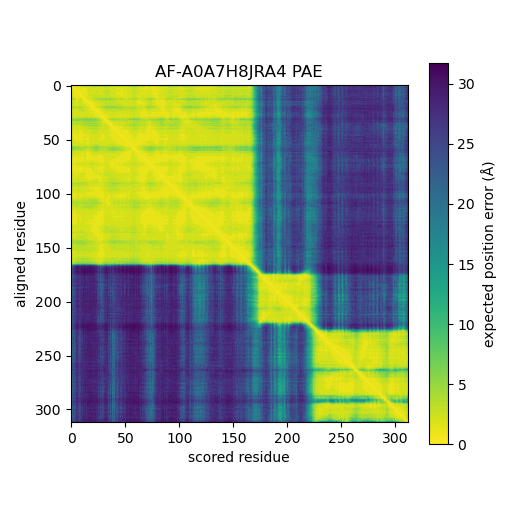N 1
ATOM 1445 C CA . ARG A 1 190 ? -4.904 -3.045 -20.351 1.00 54.66 190 ARG A CA 1
ATOM 1446 C C . ARG A 1 190 ? -5.779 -2.604 -19.182 1.00 54.66 190 ARG A C 1
ATOM 1448 O O . ARG A 1 190 ? -5.320 -2.599 -18.049 1.00 54.66 190 ARG A O 1
ATOM 1455 N N . ARG A 1 191 ? -7.028 -2.213 -19.451 1.00 56.97 191 ARG A N 1
ATOM 1456 C CA . ARG A 1 191 ? -7.982 -1.778 -18.420 1.00 56.97 191 ARG A CA 1
ATOM 1457 C C . ARG A 1 191 ? -8.388 -2.921 -17.490 1.00 56.97 191 ARG A C 1
ATOM 1459 O O . ARG A 1 191 ? -8.686 -2.671 -16.327 1.00 56.97 191 ARG A O 1
ATOM 1466 N N . LEU A 1 192 ? -8.439 -4.136 -18.024 1.00 58.94 192 LEU A N 1
ATOM 1467 C CA . LEU A 1 192 ? -8.843 -5.346 -17.313 1.00 58.94 192 LEU A CA 1
ATOM 1468 C C . LEU A 1 192 ? -7.656 -6.148 -16.763 1.00 58.94 192 LEU A C 1
ATOM 1470 O O . LEU A 1 192 ? -7.876 -7.184 -16.149 1.00 58.94 192 LEU A O 1
ATOM 1474 N N . ASP A 1 193 ? -6.424 -5.675 -16.968 1.00 52.75 193 ASP A N 1
ATOM 1475 C CA . ASP A 1 193 ? -5.191 -6.348 -16.543 1.00 52.75 193 A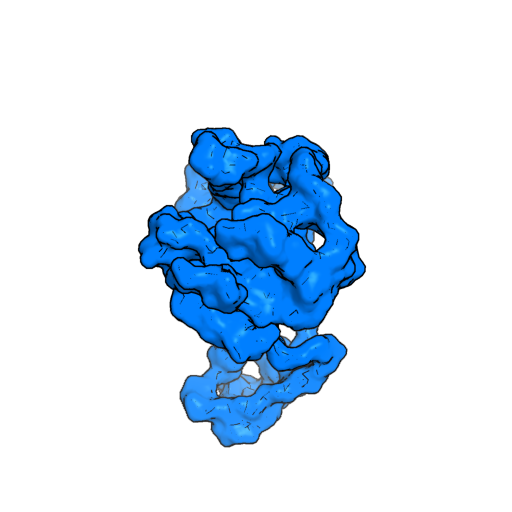SP A CA 1
ATOM 1476 C C . ASP A 1 193 ? -5.085 -7.806 -17.050 1.00 52.75 193 ASP A C 1
ATOM 1478 O O . ASP A 1 193 ? -4.727 -8.729 -16.315 1.00 52.75 193 ASP A O 1
ATOM 1482 N N . VAL A 1 194 ? -5.423 -8.014 -18.330 1.00 60.12 194 VAL A N 1
ATOM 1483 C CA . VAL A 1 194 ? -5.298 -9.298 -19.045 1.00 60.12 194 VAL A CA 1
ATOM 1484 C C . VAL A 1 194 ? -4.465 -9.135 -20.317 1.00 60.12 194 VAL A C 1
ATOM 1486 O O . VAL A 1 194 ? -4.444 -8.066 -20.931 1.00 60.12 194 VAL A O 1
ATOM 1489 N N . ASP A 1 195 ? -3.783 -10.198 -20.755 1.00 63.62 195 ASP A N 1
ATOM 1490 C CA . ASP A 1 195 ? -3.080 -10.176 -22.041 1.00 63.62 195 ASP A CA 1
ATOM 1491 C C . ASP A 1 195 ? -4.093 -10.084 -23.196 1.00 63.62 195 ASP A C 1
ATOM 1493 O O . ASP A 1 195 ? -5.061 -10.844 -23.275 1.00 63.62 195 ASP A O 1
ATOM 1497 N N . TRP A 1 196 ? -3.875 -9.136 -24.110 1.00 73.12 196 TRP A N 1
ATOM 1498 C CA . TRP A 1 196 ? -4.804 -8.878 -25.211 1.00 73.12 196 TRP A CA 1
ATOM 1499 C C . TRP A 1 196 ? -4.896 -10.041 -26.207 1.00 73.12 196 TRP A C 1
ATOM 1501 O O . TRP A 1 196 ? -5.920 -10.167 -26.874 1.00 73.12 196 TRP A O 1
ATOM 1511 N N . ARG A 1 197 ? -3.864 -10.890 -26.318 1.00 74.56 197 ARG A N 1
ATOM 1512 C CA . ARG A 1 197 ? -3.854 -12.073 -27.192 1.00 74.56 197 ARG A CA 1
ATOM 1513 C C . ARG A 1 197 ? -4.685 -13.190 -26.589 1.00 74.56 197 ARG A C 1
ATOM 1515 O O . ARG A 1 197 ? -5.438 -13.828 -27.316 1.00 74.56 197 ARG A O 1
ATOM 1522 N N . GLU A 1 198 ? -4.596 -13.403 -25.279 1.00 70.00 198 GLU A N 1
ATOM 1523 C CA . GLU A 1 198 ? -5.483 -14.351 -24.595 1.00 70.00 198 GLU A CA 1
ATOM 1524 C C . GLU A 1 198 ? -6.931 -13.845 -24.602 1.00 70.00 198 GLU A C 1
ATOM 1526 O O . GLU A 1 198 ? -7.836 -14.614 -24.922 1.00 70.00 198 GLU A O 1
ATOM 1531 N N . LEU A 1 199 ? -7.160 -12.541 -24.398 1.00 74.31 199 LEU A N 1
ATOM 1532 C CA . LEU A 1 199 ? -8.485 -11.938 -24.576 1.00 74.31 199 LEU A CA 1
ATOM 1533 C C . LEU A 1 199 ? -8.999 -12.115 -26.018 1.00 74.31 199 LEU A C 1
ATOM 1535 O O . LEU A 1 199 ? -10.161 -12.465 -26.206 1.00 74.31 199 LEU A O 1
ATOM 1539 N N . ALA A 1 200 ? -8.151 -11.938 -27.038 1.00 82.38 200 ALA A N 1
ATOM 1540 C CA . ALA A 1 200 ? -8.511 -12.196 -28.435 1.00 82.38 200 ALA A CA 1
ATOM 1541 C C . ALA A 1 200 ? -8.920 -13.657 -28.654 1.00 82.38 200 ALA A C 1
ATOM 1543 O O . ALA A 1 200 ? -9.974 -13.940 -29.218 1.00 82.38 200 ALA A O 1
ATOM 1544 N N . LYS A 1 201 ? -8.076 -14.579 -28.191 1.00 80.31 201 LYS A N 1
ATOM 1545 C CA . LYS A 1 201 ? -8.196 -16.025 -28.375 1.00 80.31 201 LYS A CA 1
ATOM 1546 C C . LYS A 1 201 ? -9.451 -16.585 -27.717 1.00 80.31 201 LYS A C 1
ATOM 1548 O O . LYS A 1 201 ? -10.189 -17.315 -28.371 1.00 80.31 201 LYS A O 1
ATOM 1553 N N . VAL A 1 202 ? -9.718 -16.208 -26.467 1.00 82.00 202 VAL A N 1
ATOM 1554 C CA . VAL A 1 202 ? -10.914 -16.638 -25.726 1.00 82.00 202 VAL A CA 1
ATOM 1555 C C . VAL A 1 202 ? -12.200 -16.129 -26.380 1.00 82.00 202 VAL A C 1
ATOM 1557 O O . VAL A 1 202 ? -13.215 -16.816 -26.359 1.00 82.00 202 VAL A O 1
ATOM 1560 N N . ASN A 1 203 ? -12.137 -14.975 -27.045 1.00 88.31 203 ASN A N 1
ATOM 1561 C CA . ASN A 1 203 ? -13.263 -14.391 -27.773 1.00 88.31 203 ASN A CA 1
ATOM 1562 C C . ASN A 1 203 ? -13.292 -14.739 -29.268 1.00 88.31 203 ASN A C 1
ATOM 1564 O O . ASN A 1 203 ? -14.072 -14.153 -30.018 1.00 88.31 203 ASN A O 1
ATOM 1568 N N . GLY A 1 204 ? -12.429 -15.651 -29.731 1.00 89.88 204 GLY A N 1
ATOM 1569 C CA . GLY A 1 204 ? -12.364 -16.058 -31.137 1.00 89.88 204 GLY A CA 1
ATOM 1570 C C . GLY A 1 204 ? -12.035 -14.924 -32.119 1.00 89.88 204 GLY A C 1
ATOM 1571 O O . GLY A 1 204 ? -12.314 -15.049 -33.313 1.00 89.88 204 GLY A O 1
ATOM 1572 N N . LEU A 1 205 ? -11.450 -13.820 -31.643 1.00 87.75 205 LEU A N 1
ATOM 1573 C CA . LEU A 1 205 ? -11.102 -12.665 -32.465 1.00 87.75 205 LEU A CA 1
ATOM 1574 C C . LEU A 1 205 ? -9.900 -12.995 -33.353 1.00 87.75 205 LEU A C 1
ATOM 1576 O O . LEU A 1 205 ? -8.875 -13.498 -32.893 1.00 87.75 205 LEU A O 1
ATOM 1580 N N . ARG A 1 206 ? -10.011 -12.667 -34.640 1.00 82.50 206 ARG A N 1
ATOM 1581 C CA . ARG A 1 206 ? -8.948 -12.838 -35.642 1.00 82.50 206 ARG A CA 1
ATOM 1582 C C . ARG A 1 206 ? -8.411 -11.475 -36.077 1.00 82.50 206 ARG A C 1
ATOM 1584 O O . ARG A 1 206 ? -9.154 -10.499 -35.955 1.00 82.50 206 ARG A O 1
ATOM 1591 N N . PRO A 1 207 ? -7.176 -11.384 -36.613 1.00 74.19 207 PRO A N 1
ATOM 1592 C CA . PRO A 1 207 ? -6.683 -10.158 -37.237 1.00 74.19 207 PRO A CA 1
ATOM 1593 C C . PRO A 1 207 ? -7.740 -9.582 -38.195 1.00 74.19 207 PRO A C 1
ATOM 1595 O O . PRO A 1 207 ? -8.274 -10.343 -39.006 1.00 74.19 207 PRO A O 1
ATOM 1598 N N . PRO A 1 208 ? -8.087 -8.285 -38.097 1.00 85.50 208 PRO A N 1
ATOM 1599 C CA . PRO A 1 208 ? -7.374 -7.199 -37.408 1.00 85.50 208 PRO A CA 1
ATOM 1600 C C . PRO A 1 208 ? -7.732 -6.975 -35.917 1.00 85.50 208 PRO A C 1
ATOM 1602 O O . PRO A 1 208 ? -7.424 -5.918 -35.375 1.00 85.50 208 PRO A O 1
ATOM 1605 N N . TYR A 1 209 ? -8.351 -7.948 -35.240 1.00 84.12 209 TYR A N 1
ATOM 1606 C CA . TYR A 1 209 ? -8.709 -7.921 -33.809 1.00 84.12 209 TYR A CA 1
ATOM 1607 C C . TYR A 1 209 ? -9.656 -6.775 -33.416 1.00 84.12 209 TYR A C 1
ATOM 1609 O O . TYR A 1 209 ? -9.553 -6.193 -32.333 1.00 84.12 209 TYR A O 1
ATOM 1617 N N . SER A 1 210 ? -10.579 -6.441 -34.318 1.00 87.88 210 SER A N 1
ATOM 1618 C CA . SER A 1 210 ? -11.596 -5.416 -34.093 1.00 87.88 210 SER A CA 1
ATOM 1619 C C . SER A 1 210 ? -12.590 -5.829 -33.009 1.00 87.88 210 SER A C 1
ATOM 1621 O O . SER A 1 210 ? -12.965 -6.995 -32.896 1.00 87.88 210 SER A O 1
ATOM 1623 N N . VAL A 1 211 ? -13.035 -4.835 -32.244 1.00 86.81 211 VAL A N 1
ATOM 1624 C CA . VAL A 1 211 ? -14.109 -4.944 -31.256 1.00 86.81 211 VAL A CA 1
ATOM 1625 C C . VAL A 1 211 ? -15.151 -3.871 -31.553 1.00 86.81 211 VAL A C 1
ATOM 1627 O O . VAL A 1 211 ? -14.794 -2.768 -31.973 1.00 86.81 211 VAL A O 1
ATOM 1630 N N . TYR A 1 212 ? -16.428 -4.185 -31.366 1.00 93.69 212 TYR A N 1
ATOM 1631 C CA . TYR A 1 212 ? -17.539 -3.291 -31.705 1.00 93.69 212 TYR A CA 1
ATOM 1632 C C . TYR A 1 212 ? -18.264 -2.825 -30.453 1.00 93.69 212 TYR A C 1
ATOM 1634 O O . TYR A 1 212 ? -18.461 -3.604 -29.532 1.00 93.69 212 TYR A O 1
ATOM 1642 N N . VAL A 1 213 ? -18.694 -1.564 -30.411 1.00 88.00 213 VAL A N 1
ATOM 1643 C CA . VAL A 1 213 ? -19.466 -1.032 -29.277 1.00 88.00 213 VAL A CA 1
ATOM 1644 C C . VAL A 1 213 ? -20.684 -1.917 -28.999 1.00 88.00 213 VAL A C 1
ATOM 1646 O O . VAL A 1 213 ? -21.432 -2.246 -29.915 1.00 88.00 213 VAL A O 1
ATOM 1649 N N . GLY A 1 214 ? -20.874 -2.296 -27.736 1.00 81.56 214 GLY A N 1
ATOM 1650 C CA . GLY A 1 214 ? -21.930 -3.209 -27.297 1.00 81.56 214 GLY A CA 1
ATOM 1651 C C . GLY A 1 214 ? -21.573 -4.695 -27.399 1.00 81.56 214 GLY A C 1
ATOM 1652 O O . GLY A 1 214 ? -22.295 -5.513 -26.840 1.00 81.56 214 GLY A O 1
ATOM 1653 N N . GLN A 1 215 ? -20.466 -5.060 -28.053 1.00 92.94 215 GLN A N 1
ATOM 1654 C CA . GLN A 1 215 ? -19.979 -6.438 -28.082 1.00 92.94 215 GLN A CA 1
ATOM 1655 C C . GLN A 1 215 ? -19.579 -6.879 -26.676 1.00 92.94 215 GLN A C 1
ATOM 1657 O O . GLN A 1 215 ? -18.875 -6.162 -25.968 1.00 92.94 215 GLN A O 1
ATOM 1662 N N . GLU A 1 216 ? -19.997 -8.073 -26.286 1.00 89.31 216 GLU A N 1
ATOM 1663 C CA . GLU A 1 216 ? -19.604 -8.688 -25.027 1.00 89.31 216 GLU A CA 1
ATOM 1664 C C . GLU A 1 216 ? -18.371 -9.571 -25.250 1.00 89.31 216 GLU A C 1
ATOM 1666 O O . GLU A 1 216 ? -18.330 -10.376 -26.180 1.00 89.31 216 GLU A O 1
ATOM 1671 N N . LEU A 1 217 ? -17.343 -9.371 -24.429 1.00 85.81 217 LEU A N 1
ATOM 1672 C CA . LEU A 1 217 ? -16.106 -10.138 -24.441 1.00 85.81 217 LEU A CA 1
ATOM 1673 C C . LEU A 1 217 ? -16.023 -10.978 -23.175 1.00 85.81 217 LEU A C 1
ATOM 1675 O O . LEU A 1 217 ? -16.059 -10.434 -22.077 1.00 85.81 217 LEU A O 1
ATOM 1679 N N . HIS A 1 218 ? -15.842 -12.279 -23.319 1.00 83.94 218 HIS A N 1
ATOM 1680 C CA . HIS A 1 218 ? -15.479 -13.153 -22.223 1.00 83.94 218 HIS A CA 1
ATOM 1681 C C . HIS A 1 218 ? -14.050 -12.844 -21.777 1.00 83.94 218 HIS A C 1
ATOM 1683 O O . HIS A 1 218 ? -13.088 -13.020 -22.533 1.00 83.94 218 HIS A O 1
ATOM 1689 N N . VAL A 1 219 ? -13.899 -12.313 -20.570 1.00 77.00 219 VAL A N 1
ATOM 1690 C CA . VAL A 1 219 ? -12.591 -11.966 -20.029 1.00 77.00 219 VAL A CA 1
ATOM 1691 C C . VAL A 1 219 ? -11.989 -13.251 -19.474 1.00 77.00 219 VAL A C 1
ATOM 1693 O O . VAL A 1 219 ? -12.598 -13.865 -18.598 1.00 77.00 219 VAL A O 1
ATOM 1696 N N . PRO A 1 220 ? -10.816 -13.693 -19.964 1.00 63.91 220 PRO A N 1
ATOM 1697 C CA . PRO A 1 220 ? -10.168 -14.858 -19.389 1.00 63.91 220 PRO A CA 1
ATOM 1698 C C . PRO A 1 220 ? -9.970 -14.635 -17.891 1.00 63.91 220 PRO A C 1
ATOM 1700 O O . PRO A 1 220 ? -9.457 -13.587 -17.485 1.00 63.91 220 PRO A O 1
ATOM 1703 N N . ASN A 1 221 ? -10.316 -15.641 -17.078 1.00 55.28 221 ASN A N 1
ATOM 1704 C CA . ASN A 1 221 ? -9.799 -15.720 -15.715 1.00 55.28 221 ASN A CA 1
ATOM 1705 C C . ASN A 1 221 ? -8.302 -15.486 -15.786 1.00 55.28 221 ASN A C 1
ATOM 1707 O O . ASN A 1 221 ? -7.653 -16.016 -16.691 1.00 55.28 221 ASN A O 1
ATOM 1711 N N . LYS A 1 222 ? -7.783 -14.678 -14.858 1.00 48.44 222 LYS A N 1
ATOM 1712 C CA . LYS A 1 222 ? -6.368 -14.334 -14.768 1.00 48.44 222 LYS A CA 1
ATOM 1713 C C . LYS A 1 222 ? -5.569 -15.637 -14.724 1.00 48.44 222 LYS A C 1
ATOM 1715 O O . LYS A 1 222 ? -5.331 -16.194 -13.657 1.00 48.44 222 LYS A O 1
ATOM 1720 N N . ALA A 1 223 ? -5.184 -16.152 -15.890 1.00 40.66 223 ALA A N 1
ATOM 1721 C CA . ALA A 1 223 ? -4.134 -17.130 -16.015 1.00 40.66 223 ALA A CA 1
ATOM 1722 C C . ALA A 1 223 ? -2.943 -16.349 -15.515 1.00 40.66 223 ALA A C 1
ATOM 1724 O O . ALA A 1 223 ? -2.513 -15.437 -16.218 1.00 40.66 223 ALA A O 1
ATOM 1725 N N . VAL A 1 224 ? -2.596 -16.603 -14.247 1.00 40.31 224 VAL A N 1
ATOM 1726 C CA . VAL A 1 224 ? -1.499 -16.026 -13.474 1.00 40.31 224 VAL A CA 1
ATOM 1727 C C . VAL A 1 224 ? -0.505 -15.426 -14.453 1.00 40.31 224 VAL A C 1
ATOM 1729 O O . VAL A 1 224 ? 0.290 -16.153 -15.049 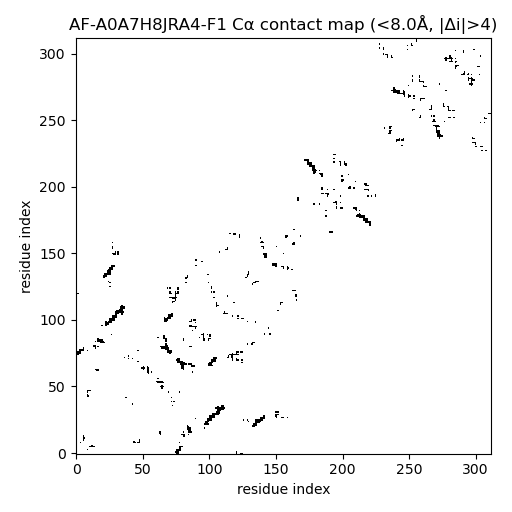1.00 40.31 224 VAL A O 1
ATOM 1732 N N . GLY A 1 225 ? -0.666 -14.126 -14.733 1.00 43.06 225 GLY A N 1
ATOM 1733 C CA . GLY A 1 225 ? 0.235 -13.411 -15.623 1.00 43.06 225 GLY A CA 1
ATOM 1734 C C . GLY A 1 225 ? 1.571 -13.545 -14.936 1.00 43.06 225 GLY A C 1
ATOM 1735 O O . GLY A 1 225 ? 1.676 -13.047 -13.818 1.00 43.06 225 GLY A O 1
ATOM 1736 N N . GLN A 1 226 ? 2.448 -14.369 -15.524 1.00 38.50 226 GLN A N 1
ATOM 1737 C CA . GLN A 1 226 ? 3.570 -15.031 -14.859 1.00 38.50 226 GLN A CA 1
ATOM 1738 C C . GLN A 1 226 ? 4.081 -14.190 -13.693 1.00 38.50 226 GLN A C 1
ATOM 1740 O O . GLN A 1 226 ? 4.675 -13.135 -13.917 1.00 38.50 226 GLN A O 1
ATOM 1745 N N . GLU A 1 227 ? 3.832 -14.642 -12.456 1.00 49.59 227 GLU A N 1
ATOM 1746 C CA . GLU A 1 227 ? 4.647 -14.189 -11.335 1.00 49.59 227 GLU A CA 1
ATOM 1747 C C . GLU A 1 227 ? 6.086 -14.347 -11.811 1.00 49.59 227 GLU A C 1
ATOM 1749 O O . GLU A 1 227 ? 6.484 -15.452 -12.195 1.00 49.59 227 GLU A O 1
ATOM 1754 N N . VAL A 1 228 ? 6.821 -13.234 -11.897 1.00 55.28 228 VAL A N 1
ATOM 1755 C CA . VAL A 1 228 ? 8.251 -13.284 -12.178 1.00 55.28 228 VAL A CA 1
ATOM 1756 C C . VAL A 1 228 ? 8.806 -14.309 -11.190 1.00 55.28 228 VAL A C 1
ATOM 1758 O O . VAL A 1 228 ? 8.658 -14.088 -9.983 1.00 55.28 228 VAL A O 1
ATOM 1761 N N . PRO A 1 229 ? 9.348 -15.455 -11.648 1.00 64.00 229 PRO A N 1
ATOM 1762 C CA . PRO A 1 229 ? 9.876 -16.462 -10.745 1.00 64.00 229 PRO A CA 1
ATOM 1763 C C . PRO A 1 229 ? 10.825 -15.772 -9.765 1.00 64.00 229 PRO A C 1
ATOM 1765 O O . PRO A 1 229 ? 11.554 -14.866 -10.183 1.00 64.00 229 PRO A O 1
ATOM 1768 N N . PRO A 1 230 ? 10.823 -16.142 -8.473 1.00 68.69 230 PRO A N 1
ATOM 1769 C CA . PRO A 1 230 ? 11.689 -15.490 -7.504 1.00 68.69 230 PRO A CA 1
ATOM 1770 C C . PRO A 1 230 ? 13.130 -15.523 -8.011 1.00 68.69 230 PRO A C 1
ATOM 1772 O O . PRO A 1 230 ? 13.561 -16.509 -8.618 1.00 68.69 230 PRO A O 1
ATOM 1775 N N . TYR A 1 231 ? 13.863 -14.430 -7.788 1.00 79.06 231 TYR A N 1
ATOM 1776 C CA . TYR A 1 231 ? 15.264 -14.349 -8.182 1.00 79.06 231 TYR A CA 1
ATOM 1777 C C . TYR A 1 231 ? 16.010 -15.592 -7.661 1.00 79.06 231 TYR A C 1
ATOM 1779 O O . TYR A 1 231 ? 16.013 -15.831 -6.452 1.00 79.06 231 TYR A O 1
ATOM 1787 N N . PRO A 1 232 ? 16.648 -16.388 -8.538 1.00 79.38 232 PRO A N 1
ATOM 1788 C CA . PRO A 1 232 ? 17.190 -17.705 -8.186 1.00 79.38 232 PRO A CA 1
ATOM 1789 C C . PRO A 1 232 ? 18.449 -17.638 -7.304 1.00 79.38 232 PRO A C 1
ATOM 1791 O O . PRO A 1 232 ? 19.046 -18.668 -6.995 1.00 79.38 232 PRO A O 1
ATOM 1794 N N . GLY A 1 233 ? 18.865 -16.434 -6.902 1.00 83.75 233 GLY A N 1
ATOM 1795 C CA . GLY A 1 233 ? 20.085 -16.182 -6.152 1.00 83.75 233 GLY A CA 1
ATOM 1796 C C . GLY A 1 233 ? 21.300 -15.982 -7.059 1.00 83.75 233 GLY A C 1
ATOM 1797 O O . GLY A 1 233 ? 21.391 -16.535 -8.155 1.00 83.75 233 GLY A O 1
ATOM 1798 N N . ARG A 1 234 ? 22.283 -15.221 -6.567 1.00 85.69 234 ARG A N 1
ATOM 1799 C CA . ARG A 1 234 ? 23.530 -14.908 -7.293 1.00 85.69 234 ARG A CA 1
ATOM 1800 C C . ARG A 1 234 ? 24.319 -16.142 -7.726 1.00 85.69 234 ARG A C 1
ATOM 1802 O O . ARG A 1 234 ? 24.984 -16.121 -8.754 1.00 85.69 234 ARG A O 1
ATOM 1809 N N . GLU A 1 235 ? 24.216 -17.236 -6.969 1.00 86.19 235 GLU A N 1
ATOM 1810 C CA . GLU A 1 235 ? 24.939 -18.478 -7.260 1.00 86.19 235 GLU A CA 1
ATOM 1811 C C . GLU A 1 235 ? 24.485 -19.122 -8.578 1.00 86.19 235 GLU A C 1
ATOM 1813 O O . GLU A 1 235 ? 25.250 -19.873 -9.182 1.00 86.19 235 GLU A O 1
ATOM 1818 N N . ALA A 1 236 ? 23.273 -18.810 -9.056 1.00 88.69 236 ALA A N 1
ATOM 1819 C CA . ALA A 1 236 ? 22.788 -19.252 -10.360 1.00 88.69 236 ALA A CA 1
ATOM 1820 C C . ALA A 1 236 ? 23.541 -18.597 -11.534 1.00 88.69 236 ALA A C 1
ATOM 1822 O O . ALA A 1 236 ? 23.579 -19.179 -12.617 1.00 88.69 236 ALA A O 1
ATOM 1823 N N . PHE A 1 237 ? 24.161 -17.431 -11.318 1.00 94.38 237 PHE A N 1
ATOM 1824 C CA . PHE A 1 237 ? 24.807 -16.603 -12.344 1.00 94.38 237 PHE A CA 1
ATOM 1825 C C . PHE A 1 237 ? 26.314 -16.448 -12.111 1.00 94.38 237 PHE A C 1
ATOM 1827 O O . PHE A 1 237 ? 26.906 -15.400 -12.350 1.00 94.38 237 PHE A O 1
ATOM 1834 N N . ARG A 1 238 ? 26.962 -17.501 -11.613 1.00 92.88 238 ARG A N 1
ATOM 1835 C CA . ARG A 1 238 ? 28.420 -17.538 -11.464 1.00 92.88 238 ARG A CA 1
ATOM 1836 C C . ARG A 1 238 ? 29.065 -18.024 -12.758 1.00 92.88 238 ARG A C 1
ATOM 1838 O O . ARG A 1 238 ? 28.570 -18.974 -13.359 1.00 92.88 238 ARG A O 1
ATOM 1845 N N . LEU A 1 239 ? 30.185 -17.426 -13.168 1.00 95.44 239 LEU A N 1
ATOM 1846 C CA . LEU A 1 239 ? 30.915 -17.870 -14.362 1.00 95.44 239 LEU A CA 1
ATOM 1847 C C . LEU A 1 239 ? 31.187 -19.382 -14.321 1.00 95.44 239 LEU A C 1
ATOM 1849 O O . LEU A 1 239 ? 31.643 -19.919 -13.310 1.00 95.44 239 LEU A O 1
ATOM 1853 N N . GLY A 1 240 ? 30.868 -20.067 -15.419 1.00 92.06 240 GLY A N 1
ATOM 1854 C CA . GLY A 1 240 ? 31.016 -21.518 -15.547 1.00 92.06 240 GLY A CA 1
ATOM 1855 C C . GLY A 1 240 ? 29.905 -22.342 -14.881 1.00 92.06 240 GLY A C 1
ATOM 1856 O O . GLY A 1 240 ? 29.906 -23.570 -14.992 1.00 92.06 240 GLY A O 1
ATOM 1857 N N . LYS A 1 241 ? 28.931 -21.713 -14.211 1.00 93.25 241 LYS A N 1
ATOM 1858 C CA . LYS A 1 241 ? 27.804 -22.419 -13.593 1.00 93.25 241 LYS A CA 1
ATOM 1859 C C . LYS A 1 241 ? 26.713 -22.708 -14.616 1.00 93.25 241 LYS A C 1
ATOM 1861 O O . LYS A 1 241 ? 26.347 -21.849 -15.414 1.00 93.25 241 LYS A O 1
ATOM 1866 N N . ARG A 1 242 ? 26.152 -23.921 -14.549 1.00 94.62 242 ARG A N 1
ATOM 1867 C CA . ARG A 1 242 ? 24.926 -24.278 -15.268 1.00 94.62 242 ARG A CA 1
ATOM 1868 C C . ARG A 1 242 ? 23.699 -24.106 -14.384 1.00 94.62 242 ARG A C 1
ATOM 1870 O O . ARG A 1 242 ? 23.700 -24.604 -13.256 1.00 94.62 242 ARG A O 1
ATOM 1877 N N . HIS A 1 243 ? 22.662 -23.450 -14.896 1.00 92.62 243 HIS A N 1
ATOM 1878 C CA . HIS A 1 243 ? 21.391 -23.291 -14.191 1.00 92.62 243 HIS A CA 1
ATOM 1879 C C . HIS A 1 243 ? 20.222 -23.027 -15.167 1.00 92.62 243 HIS A C 1
ATOM 1881 O O . HIS A 1 243 ? 20.412 -22.301 -16.142 1.00 92.62 243 HIS A O 1
ATOM 1887 N N . PRO A 1 244 ? 18.997 -23.539 -14.918 1.00 88.06 244 PRO A N 1
ATOM 1888 C CA . PRO A 1 244 ? 17.832 -23.272 -15.778 1.00 88.06 244 PRO A CA 1
ATOM 1889 C C . PRO A 1 244 ? 17.502 -21.783 -15.952 1.00 88.06 244 PRO A C 1
ATOM 1891 O O . PRO A 1 244 ? 17.059 -21.361 -17.018 1.00 88.06 244 PRO A O 1
ATOM 1894 N N . ALA A 1 245 ? 17.761 -20.976 -14.921 1.00 87.19 245 ALA A N 1
ATOM 1895 C CA . ALA A 1 245 ? 17.573 -19.527 -14.981 1.00 87.19 245 ALA A CA 1
ATOM 1896 C C . ALA A 1 245 ? 18.480 -18.837 -16.011 1.00 87.19 245 ALA A C 1
ATOM 1898 O O . ALA A 1 245 ? 18.079 -17.826 -16.577 1.00 87.19 245 ALA A O 1
ATOM 1899 N N . VAL A 1 246 ? 19.668 -19.389 -16.285 1.00 94.38 246 VAL A N 1
ATOM 1900 C CA . VAL A 1 246 ? 20.575 -18.864 -17.316 1.00 94.38 246 VAL A CA 1
ATOM 1901 C C . VAL A 1 246 ? 19.981 -19.104 -18.699 1.00 94.38 246 VAL A C 1
ATOM 1903 O O . VAL A 1 246 ? 19.899 -18.173 -19.488 1.00 94.38 246 VAL A O 1
ATOM 1906 N N . THR A 1 247 ? 19.440 -20.302 -18.947 1.00 90.69 247 THR A N 1
ATOM 1907 C CA . THR A 1 247 ? 18.743 -20.614 -20.206 1.00 90.69 247 THR A CA 1
ATOM 1908 C C . THR A 1 247 ? 17.597 -19.648 -20.470 1.00 90.69 247 THR A C 1
ATOM 1910 O O . THR A 1 247 ? 17.364 -19.240 -21.607 1.00 90.69 247 THR A O 1
ATOM 1913 N N . TRP A 1 248 ? 16.836 -19.316 -19.427 1.00 90.12 248 TRP A N 1
ATOM 1914 C CA . TRP A 1 248 ? 15.746 -18.360 -19.548 1.00 90.12 248 TRP A CA 1
ATOM 1915 C C . TRP A 1 248 ? 16.273 -16.942 -19.816 1.00 90.12 248 TRP A C 1
ATOM 1917 O O . TRP A 1 248 ? 15.789 -16.287 -20.740 1.00 90.12 248 TRP A O 1
ATOM 1927 N N . LEU A 1 249 ? 17.289 -16.505 -19.065 1.00 91.38 249 LEU A N 1
ATOM 1928 C CA . LEU A 1 249 ? 17.895 -15.181 -19.198 1.00 91.38 249 LEU A CA 1
ATOM 1929 C C . LEU A 1 249 ? 18.476 -14.969 -20.597 1.00 91.38 249 LEU A C 1
ATOM 1931 O O . LEU A 1 249 ? 18.199 -13.950 -21.218 1.00 91.38 249 LEU A O 1
ATOM 1935 N N . ASP A 1 250 ? 19.201 -15.950 -21.130 1.00 93.75 250 ASP A N 1
ATOM 1936 C CA . ASP A 1 250 ? 19.778 -15.883 -22.472 1.00 93.75 250 ASP A CA 1
ATOM 1937 C C . ASP A 1 250 ? 18.717 -15.696 -23.554 1.00 93.75 250 ASP A C 1
ATOM 1939 O O . ASP A 1 250 ? 18.885 -14.892 -24.468 1.00 93.75 250 ASP A O 1
ATOM 1943 N N . LYS A 1 251 ? 17.588 -16.406 -23.439 1.00 89.62 251 LYS A N 1
ATOM 1944 C CA . LYS A 1 251 ? 16.466 -16.230 -24.369 1.00 89.62 251 LYS A CA 1
ATOM 1945 C C . LYS A 1 251 ? 15.895 -14.818 -24.300 1.00 89.62 251 LYS A C 1
ATOM 1947 O O . LYS A 1 251 ? 15.476 -14.293 -25.328 1.00 89.62 251 LYS A O 1
ATOM 1952 N N . GLN A 1 252 ? 15.868 -14.206 -23.115 1.00 89.56 252 GLN A N 1
ATOM 1953 C CA . GLN A 1 252 ? 15.425 -12.820 -22.986 1.00 89.56 252 GLN A CA 1
ATOM 1954 C C . GLN A 1 252 ? 16.431 -11.836 -23.551 1.00 89.56 252 GLN A C 1
ATOM 1956 O O . GLN A 1 252 ? 16.014 -10.901 -24.219 1.00 89.56 252 GLN A O 1
ATOM 1961 N N . LEU A 1 253 ? 17.725 -12.048 -23.328 1.00 92.75 253 LEU A N 1
ATOM 1962 C CA . LEU A 1 253 ? 18.770 -11.211 -23.906 1.00 92.75 253 LEU A CA 1
ATOM 1963 C C . LEU A 1 253 ? 18.652 -11.188 -25.433 1.00 92.75 253 LEU A C 1
ATOM 1965 O O . LEU A 1 253 ? 18.562 -10.107 -26.001 1.00 92.75 253 LEU A O 1
ATOM 1969 N N . VAL A 1 254 ? 18.492 -12.349 -26.077 1.00 90.06 254 VAL A N 1
ATOM 1970 C CA . VAL A 1 254 ? 18.217 -12.427 -27.525 1.00 90.06 254 VAL A CA 1
ATOM 1971 C C . VAL A 1 254 ? 16.926 -11.699 -27.896 1.00 90.06 254 VAL A C 1
ATOM 1973 O O . VAL A 1 254 ? 16.925 -10.869 -28.800 1.00 90.06 254 VAL A O 1
ATOM 1976 N N . ARG A 1 255 ? 15.820 -11.961 -27.185 1.00 87.75 255 ARG A N 1
ATOM 1977 C CA . ARG A 1 255 ? 14.527 -11.306 -27.457 1.00 87.75 255 ARG A CA 1
ATOM 1978 C C . ARG A 1 255 ? 14.617 -9.780 -27.374 1.00 87.75 255 ARG A C 1
ATOM 1980 O O . ARG A 1 255 ? 13.929 -9.098 -28.120 1.00 87.75 255 ARG A O 1
ATOM 1987 N N . LEU A 1 256 ? 15.412 -9.271 -26.440 1.00 84.62 256 LEU A N 1
ATOM 1988 C CA . LEU A 1 256 ? 15.593 -7.849 -26.169 1.00 84.62 256 LEU A CA 1
ATOM 1989 C C . LEU A 1 256 ? 16.711 -7.214 -27.020 1.00 84.62 256 LEU A C 1
ATOM 1991 O O . LEU A 1 256 ? 16.957 -6.019 -26.878 1.00 84.62 256 LEU A O 1
ATOM 1995 N N . GLY A 1 257 ? 17.389 -7.985 -27.879 1.00 90.38 257 GLY A N 1
ATOM 1996 C CA . GLY A 1 257 ? 18.473 -7.500 -28.742 1.00 90.38 257 GLY A CA 1
ATOM 1997 C C . GLY A 1 257 ? 19.822 -7.293 -28.039 1.00 90.38 257 GLY A C 1
ATOM 1998 O O . GLY A 1 257 ? 20.659 -6.534 -28.522 1.00 90.38 257 GLY A O 1
ATOM 1999 N N . PHE A 1 258 ? 20.040 -7.935 -26.890 1.00 93.62 258 PHE A N 1
ATOM 2000 C CA . PHE A 1 258 ? 21.299 -7.934 -26.136 1.00 93.62 258 PHE A CA 1
ATOM 2001 C C . PHE A 1 258 ? 22.094 -9.219 -26.382 1.00 93.62 258 PHE A C 1
ATOM 2003 O O . PHE A 1 258 ? 22.374 -9.979 -25.464 1.00 93.62 258 PHE A O 1
ATOM 2010 N N . ASP A 1 259 ? 22.448 -9.485 -27.632 1.00 93.94 259 ASP A N 1
ATOM 2011 C CA . ASP A 1 259 ? 23.114 -10.714 -28.076 1.00 93.94 259 ASP A CA 1
ATOM 2012 C C . ASP A 1 259 ? 24.447 -10.451 -28.803 1.00 93.94 259 ASP A C 1
ATOM 2014 O O . ASP A 1 259 ? 25.026 -11.329 -29.442 1.00 93.94 259 ASP A O 1
ATOM 2018 N N . ARG A 1 260 ? 24.975 -9.231 -28.659 1.00 93.75 260 ARG A N 1
ATOM 2019 C CA . ARG A 1 260 ? 26.185 -8.747 -29.336 1.00 93.75 260 ARG A CA 1
ATOM 2020 C C . ARG A 1 260 ? 27.433 -9.576 -29.037 1.00 93.75 260 ARG A C 1
ATOM 2022 O O . ARG A 1 260 ? 28.304 -9.712 -29.895 1.00 93.75 260 ARG A O 1
ATOM 2029 N N . HIS A 1 261 ? 27.596 -10.036 -27.802 1.00 94.69 261 HIS A N 1
ATOM 2030 C CA . HIS A 1 261 ? 28.789 -10.760 -27.385 1.00 94.69 261 HIS A CA 1
ATOM 2031 C C . HIS A 1 261 ? 28.585 -12.258 -27.581 1.00 94.69 261 HIS A C 1
ATOM 2033 O O . HIS A 1 261 ? 27.737 -12.849 -26.922 1.00 94.69 261 HIS A O 1
ATOM 2039 N N . HIS A 1 262 ? 29.385 -12.863 -28.457 1.00 91.12 262 HIS A N 1
ATOM 2040 C CA . HIS A 1 262 ? 29.380 -14.295 -28.764 1.00 91.12 262 HIS A CA 1
ATOM 2041 C C . HIS A 1 262 ? 30.758 -14.740 -29.300 1.00 91.12 262 HIS A C 1
ATOM 2043 O O . HIS A 1 262 ? 31.677 -13.926 -29.430 1.00 91.12 262 HIS A O 1
ATOM 2049 N N . ASP A 1 263 ? 30.917 -16.027 -29.599 1.00 83.31 263 ASP A N 1
ATOM 2050 C CA . ASP A 1 263 ? 32.167 -16.693 -30.013 1.00 83.31 263 ASP A CA 1
ATOM 2051 C C . ASP A 1 263 ? 32.441 -16.676 -31.531 1.00 83.31 263 ASP A C 1
ATOM 2053 O O . ASP A 1 263 ? 33.386 -17.306 -31.997 1.00 83.31 263 ASP A O 1
ATOM 2057 N N . GLY A 1 264 ? 31.667 -15.903 -32.295 1.00 75.56 264 GLY A N 1
ATOM 2058 C CA . GLY A 1 264 ? 31.778 -15.786 -33.755 1.00 75.56 264 GLY A CA 1
ATOM 2059 C C . GLY A 1 264 ? 30.605 -16.373 -34.548 1.00 75.56 264 GLY A C 1
ATOM 2060 O O . GLY A 1 264 ? 30.302 -15.835 -35.608 1.00 75.56 264 GLY A O 1
ATOM 2061 N N . ASP A 1 265 ? 29.862 -17.340 -33.996 1.00 78.00 265 ASP A N 1
ATOM 2062 C CA . ASP A 1 265 ? 28.782 -18.057 -34.712 1.00 78.00 265 ASP A CA 1
ATOM 2063 C C . ASP A 1 265 ? 27.359 -17.569 -34.352 1.00 78.00 265 ASP A C 1
ATOM 2065 O O . ASP A 1 265 ? 26.358 -18.258 -34.551 1.00 78.00 265 ASP A O 1
ATOM 2069 N N . GLY A 1 266 ? 27.259 -16.345 -33.828 1.00 79.94 266 GLY A N 1
ATOM 2070 C CA . GLY A 1 266 ? 26.041 -15.787 -33.236 1.00 79.94 266 GLY A CA 1
ATOM 2071 C C . GLY A 1 266 ? 25.809 -16.240 -31.789 1.00 79.94 266 GLY A C 1
ATOM 2072 O O . GLY A 1 266 ? 26.411 -17.193 -31.296 1.00 79.94 266 GLY A O 1
ATOM 2073 N N . TYR A 1 267 ? 24.944 -15.532 -31.063 1.00 86.94 267 TYR A N 1
ATOM 2074 C CA . TYR A 1 267 ? 24.650 -15.876 -29.672 1.00 86.94 267 TYR A CA 1
ATOM 2075 C C . TYR A 1 267 ? 23.596 -16.981 -29.589 1.00 86.94 267 TYR A C 1
ATOM 2077 O O . TYR A 1 267 ? 22.436 -16.789 -29.954 1.00 86.94 267 TYR A O 1
ATOM 2085 N N . THR A 1 268 ? 23.987 -18.138 -29.058 1.00 87.62 268 THR A N 1
ATOM 2086 C CA . THR A 1 268 ? 23.068 -19.258 -28.838 1.00 87.62 268 THR A CA 1
ATOM 2087 C C . THR A 1 268 ? 22.690 -19.353 -27.359 1.00 87.62 268 THR A C 1
ATOM 2089 O O . THR A 1 268 ? 23.574 -19.585 -26.532 1.00 87.62 268 THR A O 1
ATOM 2092 N N . PRO A 1 269 ? 21.395 -19.242 -26.998 1.00 89.38 269 PRO A N 1
ATOM 2093 C CA . PRO A 1 269 ? 20.963 -19.399 -25.616 1.00 89.38 269 PRO A CA 1
ATOM 2094 C C . PRO A 1 269 ? 21.323 -20.757 -25.019 1.00 89.38 269 PRO A C 1
ATOM 2096 O O . PRO A 1 269 ? 21.029 -21.803 -25.604 1.00 89.38 269 PRO A O 1
ATOM 2099 N N . GLY A 1 270 ? 21.891 -20.752 -23.814 1.00 91.00 270 GLY A N 1
ATOM 2100 C CA . GLY A 1 270 ? 22.370 -21.959 -23.157 1.00 91.00 270 GLY A CA 1
ATOM 2101 C C . GLY A 1 270 ? 22.166 -21.949 -21.648 1.00 91.00 270 GLY A C 1
ATOM 2102 O O . GLY A 1 270 ? 21.781 -20.965 -21.035 1.00 91.00 270 GLY A O 1
ATOM 2103 N N . SER A 1 271 ? 22.424 -23.092 -21.015 1.00 93.25 271 SER A N 1
ATOM 2104 C CA . SER A 1 271 ? 22.313 -23.209 -19.556 1.00 93.25 271 SER A CA 1
ATOM 2105 C C . SER A 1 271 ? 23.550 -22.729 -18.804 1.00 93.25 271 SER A C 1
ATOM 2107 O O . SER A 1 271 ? 23.505 -22.678 -17.580 1.00 93.25 271 SER A O 1
ATOM 2109 N N . LEU A 1 272 ? 24.655 -22.446 -19.499 1.00 94.88 272 LEU A N 1
ATOM 2110 C CA . LEU A 1 272 ? 25.955 -22.107 -18.922 1.00 94.88 272 LEU A CA 1
ATOM 2111 C C . LEU A 1 272 ? 26.124 -20.589 -18.847 1.00 94.88 272 LEU A C 1
ATOM 2113 O O . LEU A 1 272 ? 26.066 -19.927 -19.874 1.00 94.88 272 LEU A O 1
ATOM 2117 N N . PHE A 1 273 ? 26.400 -20.047 -17.661 1.00 96.38 273 PHE A N 1
ATOM 2118 C CA . PHE A 1 273 ? 26.683 -18.622 -17.514 1.00 96.38 273 PHE A CA 1
ATOM 2119 C C . PHE A 1 273 ? 28.121 -18.330 -17.962 1.00 96.38 273 PHE A C 1
ATOM 2121 O O . PHE A 1 273 ? 29.087 -18.638 -17.255 1.00 96.38 273 PHE A O 1
ATOM 2128 N N . THR A 1 274 ? 28.261 -17.805 -19.177 1.00 96.25 274 THR A N 1
ATOM 2129 C CA . THR A 1 274 ? 29.558 -17.539 -19.815 1.00 96.25 274 THR A CA 1
ATOM 2130 C C . THR A 1 274 ? 29.990 -16.084 -19.645 1.00 96.25 274 THR A C 1
ATOM 2132 O O . THR A 1 274 ? 29.206 -15.219 -19.258 1.00 96.25 274 THR A O 1
ATOM 2135 N N . GLU A 1 275 ? 31.243 -15.789 -19.994 1.00 95.81 275 GLU A N 1
ATOM 2136 C CA . GLU A 1 275 ? 31.719 -14.404 -20.083 1.00 95.81 275 GLU A CA 1
ATOM 2137 C C . GLU A 1 275 ? 30.960 -13.603 -21.161 1.00 95.81 275 GLU A C 1
ATOM 2139 O O . GLU A 1 275 ? 30.763 -12.400 -21.006 1.00 95.81 275 GLU A O 1
ATOM 2144 N N . TYR A 1 276 ? 30.465 -14.260 -22.216 1.00 95.50 276 TYR A N 1
ATOM 2145 C CA . TYR A 1 276 ? 29.606 -13.635 -23.224 1.00 95.50 276 TYR A CA 1
ATOM 2146 C C . TYR A 1 276 ? 28.237 -13.265 -22.647 1.00 95.50 276 TYR A C 1
ATOM 2148 O O . TYR A 1 276 ? 27.816 -12.116 -22.771 1.00 95.50 276 TYR A O 1
ATOM 2156 N N . THR A 1 277 ? 27.603 -14.193 -21.922 1.00 95.94 277 THR A N 1
ATOM 2157 C CA . THR A 1 277 ? 26.354 -13.940 -21.189 1.00 95.94 277 THR A CA 1
ATOM 2158 C C . THR A 1 277 ? 26.509 -12.761 -20.237 1.00 95.94 277 THR A C 1
ATOM 2160 O O . THR A 1 277 ? 25.708 -11.831 -20.276 1.00 95.94 277 THR A O 1
ATOM 2163 N N . ARG A 1 278 ? 27.580 -12.745 -19.433 1.00 96.88 278 ARG A N 1
ATOM 2164 C CA . ARG A 1 278 ? 27.873 -11.652 -18.497 1.00 96.88 278 ARG A CA 1
ATOM 2165 C C . ARG A 1 278 ? 27.963 -10.300 -19.212 1.00 96.88 278 ARG A C 1
ATOM 2167 O O . ARG A 1 278 ? 27.386 -9.318 -18.759 1.00 96.88 278 ARG A O 1
ATOM 2174 N N . ARG A 1 279 ? 28.660 -10.229 -20.348 1.00 96.44 279 ARG A N 1
ATOM 2175 C CA . ARG A 1 279 ? 28.801 -8.977 -21.112 1.00 96.44 279 ARG A CA 1
ATOM 2176 C C . ARG A 1 279 ? 27.484 -8.518 -21.738 1.00 96.44 279 ARG A C 1
ATOM 2178 O O . ARG A 1 279 ? 27.185 -7.332 -21.680 1.00 96.44 279 ARG A O 1
ATOM 2185 N N . ASN A 1 280 ? 26.677 -9.444 -22.246 1.00 96.12 280 ASN A N 1
ATOM 2186 C CA . ASN A 1 280 ? 25.337 -9.146 -22.755 1.00 96.12 280 ASN A CA 1
ATOM 2187 C C . ASN A 1 280 ? 24.397 -8.631 -21.648 1.00 96.12 280 ASN A C 1
ATOM 2189 O O . ASN A 1 280 ? 23.663 -7.666 -21.855 1.00 96.12 280 ASN A O 1
ATOM 2193 N N . VAL A 1 281 ? 24.473 -9.198 -20.437 1.00 94.50 281 VAL A N 1
ATOM 2194 C CA . VAL A 1 281 ? 23.779 -8.658 -19.253 1.00 94.50 281 VAL A CA 1
ATOM 2195 C C . VAL A 1 281 ? 24.282 -7.256 -18.909 1.00 94.50 281 VAL A C 1
ATOM 2197 O O . VAL A 1 281 ? 23.474 -6.384 -18.600 1.00 94.50 281 VAL A O 1
ATOM 2200 N N . ALA A 1 282 ? 25.591 -7.015 -18.990 1.00 93.94 282 ALA A N 1
ATOM 2201 C CA . ALA A 1 282 ? 26.160 -5.697 -18.720 1.00 93.94 282 ALA A CA 1
ATOM 2202 C C . ALA A 1 282 ? 25.653 -4.644 -19.717 1.00 93.94 282 ALA A C 1
ATOM 2204 O O . ALA A 1 282 ? 25.386 -3.508 -19.331 1.00 93.94 282 ALA A O 1
ATOM 2205 N N . ASP A 1 283 ? 25.468 -5.011 -20.985 1.00 93.88 283 ASP A N 1
ATOM 2206 C CA . ASP A 1 283 ? 24.878 -4.126 -21.992 1.00 93.88 283 ASP A CA 1
ATOM 2207 C C . ASP A 1 283 ? 23.395 -3.846 -21.717 1.00 93.88 283 ASP A C 1
ATOM 2209 O O . ASP A 1 283 ? 22.975 -2.687 -21.775 1.00 93.88 283 ASP A O 1
ATOM 2213 N N . LEU A 1 284 ? 22.623 -4.862 -21.310 1.00 89.88 284 LEU A N 1
ATOM 2214 C CA . LEU A 1 284 ? 21.256 -4.671 -20.815 1.00 89.88 284 LEU A CA 1
ATOM 2215 C C . LEU A 1 284 ? 21.233 -3.696 -19.629 1.00 89.88 284 LEU A C 1
ATOM 2217 O O . LEU A 1 284 ? 20.438 -2.755 -19.629 1.00 89.88 284 LEU A O 1
ATOM 2221 N N . GLN A 1 285 ? 22.126 -3.871 -18.653 1.00 87.06 285 GLN A N 1
ATOM 2222 C CA . GLN A 1 285 ? 22.222 -2.992 -17.487 1.00 87.06 285 GLN A CA 1
ATOM 2223 C C . GLN A 1 285 ? 22.588 -1.551 -17.872 1.00 87.06 285 GLN A C 1
ATOM 2225 O O . GLN A 1 285 ? 21.983 -0.606 -17.375 1.00 87.06 285 GLN A O 1
ATOM 2230 N N . ARG A 1 286 ? 23.520 -1.352 -18.812 1.00 86.62 286 ARG A N 1
ATOM 2231 C CA . ARG A 1 286 ? 23.889 -0.011 -19.311 1.00 86.62 286 ARG A CA 1
ATOM 2232 C C . ARG A 1 286 ? 22.777 0.663 -20.101 1.00 86.62 286 ARG A C 1
ATOM 2234 O O . ARG A 1 286 ? 22.721 1.888 -20.134 1.00 86.62 286 ARG A O 1
ATOM 2241 N N . SER A 1 287 ? 21.910 -0.113 -20.746 1.00 83.94 287 SER A N 1
ATOM 2242 C CA . SER A 1 287 ? 20.831 0.433 -21.573 1.00 83.94 287 SER A CA 1
ATOM 2243 C C . SER A 1 287 ? 19.726 1.127 -20.768 1.00 83.94 287 SER A C 1
ATOM 2245 O O . SER A 1 287 ? 18.874 1.793 -21.358 1.00 83.94 287 SER A O 1
ATOM 2247 N N . ARG A 1 288 ? 19.715 0.966 -19.436 1.00 72.50 288 ARG A N 1
ATOM 2248 C CA . ARG A 1 288 ? 18.623 1.399 -18.560 1.00 72.50 288 ARG A CA 1
ATOM 2249 C C . ARG A 1 288 ? 19.133 2.202 -17.358 1.00 72.50 288 ARG A C 1
ATOM 2251 O O . ARG A 1 288 ? 19.948 1.683 -16.596 1.00 72.50 288 ARG A O 1
ATOM 2258 N N . PRO A 1 289 ? 18.617 3.421 -17.120 1.00 67.19 289 PRO A N 1
ATOM 2259 C CA . PRO A 1 289 ? 18.893 4.175 -15.895 1.00 67.19 289 PRO A CA 1
ATOM 2260 C C . PRO A 1 289 ? 18.531 3.410 -14.611 1.00 67.19 289 PRO A C 1
ATOM 2262 O O . PRO A 1 289 ? 19.159 3.594 -13.576 1.00 67.19 289 PRO A O 1
ATOM 2265 N N . GLU A 1 290 ? 17.544 2.513 -14.669 1.00 59.75 290 GLU A N 1
ATOM 2266 C CA . GLU A 1 290 ? 17.112 1.675 -13.543 1.00 59.75 290 GLU A CA 1
ATOM 2267 C C . GLU A 1 290 ? 18.141 0.595 -13.161 1.00 59.75 290 GLU A C 1
ATOM 2269 O O . GLU A 1 290 ? 18.091 0.052 -12.059 1.00 59.75 290 GLU A O 1
ATOM 2274 N N . LEU A 1 291 ? 19.078 0.285 -14.064 1.00 61.34 291 LEU A N 1
ATOM 2275 C CA . LEU A 1 291 ? 20.123 -0.730 -13.901 1.00 61.34 291 LEU A CA 1
ATOM 2276 C C . LEU A 1 291 ? 21.541 -0.133 -13.871 1.00 61.34 291 LEU A C 1
ATOM 2278 O O . LEU A 1 291 ? 22.520 -0.871 -13.754 1.00 61.34 291 LEU A O 1
ATOM 2282 N N . SER A 1 292 ? 21.675 1.195 -13.939 1.00 52.03 292 SER A N 1
ATOM 2283 C CA . SER A 1 292 ? 22.965 1.875 -14.107 1.00 52.03 292 SER A CA 1
ATOM 2284 C C . SER A 1 292 ? 23.835 1.931 -12.845 1.00 52.03 292 SER A C 1
ATOM 2286 O O . SER A 1 292 ? 24.967 2.403 -12.919 1.00 52.03 292 SER A O 1
ATOM 2288 N N . GLY A 1 293 ? 23.324 1.490 -11.690 1.00 48.72 293 GLY A N 1
ATOM 2289 C CA . GLY A 1 293 ? 24.050 1.518 -10.415 1.00 48.72 293 GLY A CA 1
ATOM 2290 C C . GLY A 1 293 ? 25.214 0.526 -10.330 1.00 48.72 293 GLY A C 1
ATOM 2291 O O . GLY A 1 293 ? 26.144 0.781 -9.570 1.00 48.72 293 GLY A O 1
ATOM 2292 N N . ASP A 1 294 ? 25.177 -0.563 -11.111 1.00 60.81 294 ASP A N 1
ATOM 2293 C CA . ASP A 1 294 ? 26.246 -1.572 -11.168 1.00 60.81 294 ASP A CA 1
ATOM 2294 C C . ASP A 1 294 ? 26.153 -2.446 -12.447 1.00 60.81 294 ASP A C 1
ATOM 2296 O O . ASP A 1 294 ? 25.598 -3.547 -12.416 1.00 60.81 294 ASP A O 1
ATOM 2300 N N . PRO A 1 295 ? 26.617 -1.969 -13.624 1.00 80.12 295 PRO A N 1
ATOM 2301 C CA . PRO A 1 295 ? 26.607 -2.738 -14.873 1.00 80.12 295 PRO A CA 1
ATOM 2302 C C . PRO A 1 295 ? 27.768 -3.750 -14.935 1.00 80.12 295 PRO A C 1
ATOM 2304 O O . PRO A 1 295 ? 28.565 -3.772 -15.885 1.00 80.12 295 PRO A O 1
ATOM 2307 N N . ASP A 1 296 ? 27.894 -4.562 -13.890 1.00 85.38 296 ASP A N 1
ATOM 2308 C CA . ASP A 1 296 ? 28.922 -5.589 -13.704 1.00 85.38 296 ASP A CA 1
ATOM 2309 C C . ASP A 1 296 ? 28.661 -6.869 -14.517 1.00 85.38 296 ASP A C 1
ATOM 2311 O O . ASP A 1 296 ? 29.528 -7.746 -14.621 1.00 85.38 296 ASP A O 1
ATOM 2315 N N . GLY A 1 297 ? 27.486 -6.972 -15.137 1.00 90.81 297 GLY A N 1
ATOM 2316 C CA . GLY A 1 297 ? 27.042 -8.124 -15.905 1.00 90.81 297 GLY A CA 1
ATOM 2317 C C . GLY A 1 297 ? 26.561 -9.304 -15.065 1.00 90.81 297 GLY A C 1
ATOM 2318 O O . GLY A 1 297 ? 26.283 -10.362 -15.630 1.00 90.81 297 GLY A O 1
ATOM 2319 N N . TYR A 1 298 ? 26.445 -9.155 -13.744 1.00 91.62 298 TYR A N 1
ATOM 2320 C CA . TYR A 1 298 ? 25.872 -10.163 -12.861 1.00 91.62 298 TYR A CA 1
ATOM 2321 C C . TYR A 1 298 ? 24.412 -9.803 -12.537 1.00 91.62 298 TYR A C 1
ATOM 2323 O O . TYR A 1 298 ? 24.130 -8.763 -11.944 1.00 91.62 298 TYR A O 1
ATOM 2331 N N . PRO A 1 299 ? 23.433 -10.648 -12.912 1.00 87.44 299 PRO A N 1
ATOM 2332 C CA . PRO A 1 299 ? 22.032 -10.362 -12.638 1.00 87.44 299 PRO A CA 1
ATOM 2333 C C . PRO A 1 299 ? 21.749 -10.315 -11.135 1.00 87.44 299 PRO A C 1
ATOM 2335 O O . PRO A 1 299 ? 21.921 -11.320 -10.445 1.00 87.44 299 PRO A O 1
ATOM 2338 N N . GLY A 1 300 ? 21.253 -9.179 -10.644 1.00 79.12 300 GLY A N 1
ATOM 2339 C CA . GLY A 1 300 ? 20.577 -9.059 -9.349 1.00 79.12 300 GLY A CA 1
ATOM 2340 C C . GLY A 1 300 ? 19.052 -9.203 -9.477 1.00 79.12 300 GLY A C 1
ATOM 2341 O O . GLY A 1 300 ? 18.546 -9.383 -10.589 1.00 79.12 300 GLY A O 1
ATOM 2342 N N . PRO A 1 301 ? 18.292 -9.079 -8.370 1.00 72.88 301 PRO A N 1
ATOM 2343 C CA . PRO A 1 301 ? 16.828 -9.148 -8.394 1.00 72.88 301 PRO A CA 1
ATOM 2344 C C . PRO A 1 301 ? 16.181 -8.175 -9.389 1.00 72.88 301 PRO A C 1
ATOM 2346 O O . PRO A 1 301 ? 15.256 -8.555 -10.098 1.00 72.88 301 PRO A O 1
ATOM 2349 N N . VAL A 1 302 ? 16.719 -6.957 -9.503 1.00 67.06 302 VAL A N 1
ATOM 2350 C CA . VAL A 1 302 ? 16.208 -5.923 -10.419 1.00 67.06 302 VAL A CA 1
ATOM 2351 C C . VAL A 1 302 ? 16.482 -6.286 -11.883 1.00 67.06 302 VAL A C 1
ATOM 2353 O O . VAL A 1 302 ? 15.581 -6.214 -12.713 1.00 67.06 302 VAL A O 1
ATOM 2356 N N . THR A 1 303 ? 17.696 -6.750 -12.211 1.00 80.31 303 THR A N 1
ATOM 2357 C CA . THR A 1 303 ? 18.029 -7.254 -13.558 1.00 80.31 303 THR A CA 1
ATOM 2358 C C . THR A 1 303 ? 17.124 -8.420 -13.947 1.00 80.31 303 THR A C 1
ATOM 2360 O O . THR A 1 303 ? 16.644 -8.492 -15.077 1.00 80.31 303 THR A O 1
ATOM 2363 N N . TRP A 1 304 ? 16.876 -9.327 -13.000 1.00 83.31 304 TRP A N 1
ATOM 2364 C CA . TRP A 1 304 ? 16.015 -10.486 -13.192 1.00 83.31 304 TRP A CA 1
ATOM 2365 C C . TRP A 1 304 ? 14.569 -10.078 -13.471 1.00 83.31 304 TRP A C 1
ATOM 2367 O O . TRP A 1 304 ? 13.996 -10.531 -14.455 1.00 83.31 304 TRP A O 1
ATOM 2377 N N . GLU A 1 305 ? 13.998 -9.177 -12.676 1.00 72.88 305 GLU A N 1
ATOM 2378 C CA . GLU A 1 305 ? 12.639 -8.668 -12.877 1.00 72.88 305 GLU A CA 1
ATOM 2379 C C . GLU A 1 305 ? 12.479 -7.913 -14.204 1.00 72.88 305 GLU A C 1
ATOM 2381 O O . GLU A 1 305 ? 11.520 -8.139 -14.948 1.00 72.88 305 GLU A O 1
ATOM 2386 N N . LEU A 1 306 ? 13.441 -7.061 -14.558 1.00 69.25 306 LEU A N 1
ATOM 2387 C CA . LEU A 1 306 ? 13.377 -6.287 -15.797 1.00 69.25 306 LEU A CA 1
ATOM 2388 C C . LEU A 1 306 ? 13.524 -7.161 -17.042 1.00 69.25 306 LEU A C 1
ATOM 2390 O O . LEU A 1 306 ? 12.803 -6.955 -18.018 1.00 69.25 306 LEU A O 1
ATOM 2394 N N . ALA A 1 307 ? 14.357 -8.203 -17.004 1.00 76.25 307 ALA A N 1
ATOM 2395 C CA . ALA A 1 307 ? 14.424 -9.168 -18.100 1.00 76.25 307 ALA A CA 1
ATOM 2396 C C . ALA A 1 307 ? 13.056 -9.828 -18.387 1.00 76.25 307 ALA A C 1
ATOM 2398 O O . ALA A 1 307 ? 12.793 -10.211 -19.528 1.00 76.25 307 ALA A O 1
ATOM 2399 N N . HIS A 1 308 ? 12.174 -9.953 -17.381 1.00 72.75 308 HIS A N 1
ATOM 2400 C CA . HIS A 1 308 ? 10.839 -10.551 -17.541 1.00 72.75 308 HIS A CA 1
ATOM 2401 C C . HIS A 1 308 ? 9.801 -9.564 -18.075 1.00 72.75 308 HIS A C 1
ATOM 2403 O O . HIS A 1 308 ? 8.847 -9.967 -18.736 1.00 72.75 308 HIS A O 1
ATOM 2409 N N . THR A 1 309 ? 9.958 -8.281 -17.764 1.00 60.66 309 THR A N 1
ATOM 2410 C CA . THR A 1 309 ? 8.893 -7.284 -17.931 1.00 60.66 309 THR A CA 1
ATOM 2411 C C . THR A 1 309 ? 9.135 -6.330 -19.096 1.00 60.66 309 THR A C 1
ATOM 2413 O O . THR A 1 309 ? 8.193 -5.694 -19.571 1.00 60.66 309 THR A O 1
ATOM 2416 N N . LEU A 1 310 ? 10.368 -6.247 -19.609 1.00 64.06 310 LEU A N 1
ATOM 2417 C CA . LEU A 1 310 ? 10.693 -5.365 -20.725 1.00 64.06 310 LEU A CA 1
ATOM 2418 C C . LEU A 1 310 ? 10.026 -5.829 -22.039 1.00 64.06 310 LEU A C 1
ATOM 2420 O O . LEU A 1 310 ? 10.155 -7.001 -22.425 1.00 64.06 310 LEU A O 1
ATOM 2424 N N . PRO A 1 311 ? 9.340 -4.925 -22.769 1.00 56.38 311 PRO A N 1
ATOM 2425 C CA . PRO A 1 311 ? 8.873 -5.217 -24.118 1.00 56.38 311 PRO A CA 1
ATOM 2426 C C . PRO A 1 311 ? 10.080 -5.397 -25.048 1.00 56.38 311 PRO A C 1
ATOM 2428 O O . PRO A 1 311 ? 11.100 -4.729 -24.874 1.00 56.38 311 PRO A O 1
ATOM 2431 N N . GLY A 1 312 ? 9.963 -6.352 -25.973 1.00 52.94 312 GLY A N 1
ATOM 2432 C CA . GLY A 1 312 ? 10.960 -6.604 -27.020 1.00 52.94 312 GLY A CA 1
ATOM 2433 C C . GLY A 1 312 ? 10.712 -5.745 -28.245 1.00 52.94 312 GLY A C 1
ATOM 2434 O O . GLY A 1 312 ? 9.580 -5.218 -28.360 1.00 52.94 312 GLY A O 1
#

Foldseek 3Di:
DQEQAQVNLPHDNAQPADFAQEAQFEAEFEPAAAAADDDPVCVSVVQVVQQVVQCPPPVLNDSTRQACWEAELQQYIYGGNHARGFGSPLADPVRSNHHGYYYYHAYPDHRNARDLSRLNSVVVVRVCCVVRRVYHQQYAYSVPVDPDCTPHDNVRVCVVVSSDRQLDDDDDDWDKDADAPPDALVNVCVRNVHDSVVQCVQQVHDPVRGDDGRDITGDDDCPPPDPLPFDPDLVQQDAFDFDPLQLVLQVLLVQVVLFPFDDPPTRDRDRGNHPSQLVSLLVVLVVDPQSVPPSRSRDDRSSSVCSSPDHD